Protein AF-A0A7S1PRG1-F1 (afdb_monomer)

Foldseek 3Di:
DKDKAFFDAVLADDQVRLCVQLVLLCLQFVKDWDWDDDPPGIMIIIDTDPQSSVVSRVSVNLCGVVVKAKDKDFAFFCPLVPDDPVLNVVLVVVQVVLCVVLVWHWDDGGGIIMIIHRDNVSRVVSVVVVLVSCCVSCVVFKDKDWQAAPVLLVVCSVDPVLSVLSNDHFKHWDWADDPRIIMIIIGGPCRVVSVVVSVVSVVVVVVVD

Organism: Alexandrium catenella (NCBI:txid2925)

Sequence (209 aa):
AEMTVEAEGDLAPEAADAEVAVAPLVAQHGLLIRVRQHGEGPCVHVLGPPAAARDAAALLWARFAQGRATALVLQAEGRLQAMEEQMAKDLERDLQDLERECGVRVHQAETMLWVDGADADSVVRARGMLREVLQFYLPEEFLCLGGIKASLLERMVQDGPLRAIAASPGCAVALEREGAEGLAWLCGPRREEARRRIDALAAEGRGAN

Structure (mmCIF, N/CA/C/O backbone):
data_AF-A0A7S1PRG1-F1
#
_entry.id   AF-A0A7S1PRG1-F1
#
loop_
_atom_site.group_PDB
_atom_site.id
_atom_site.type_symbol
_atom_site.label_atom_id
_atom_site.label_alt_id
_atom_site.label_comp_id
_atom_site.label_asym_id
_atom_site.label_entity_id
_atom_site.label_seq_id
_atom_site.pdbx_PDB_ins_code
_atom_site.Cartn_x
_atom_site.Cartn_y
_atom_site.Cartn_z
_atom_site.occupancy
_atom_site.B_iso_or_equiv
_atom_site.auth_seq_id
_atom_site.auth_comp_id
_atom_site.auth_asym_id
_atom_site.auth_atom_id
_atom_site.pdbx_PDB_model_num
ATOM 1 N N . ALA A 1 1 ? 10.643 9.896 12.897 1.00 87.69 1 ALA A N 1
ATOM 2 C CA . ALA A 1 1 ? 9.584 10.265 13.853 1.00 87.69 1 ALA A CA 1
ATOM 3 C C . ALA A 1 1 ? 9.158 9.018 14.611 1.00 87.69 1 ALA A C 1
ATOM 5 O O . ALA A 1 1 ? 9.359 7.925 14.089 1.00 87.69 1 ALA A O 1
ATOM 6 N N . GLU A 1 2 ? 8.620 9.185 15.815 1.00 91.00 2 GLU A N 1
ATOM 7 C CA . GLU A 1 2 ? 7.961 8.120 16.574 1.00 91.00 2 GLU A CA 1
ATOM 8 C C . GLU A 1 2 ? 6.489 8.508 16.736 1.00 91.00 2 GLU A C 1
ATOM 10 O O . GLU A 1 2 ? 6.202 9.644 17.113 1.00 91.00 2 GLU A O 1
ATOM 15 N N . MET A 1 3 ? 5.587 7.589 16.398 1.00 92.69 3 MET A N 1
ATOM 16 C CA . MET A 1 3 ? 4.143 7.712 16.601 1.00 92.69 3 MET A CA 1
ATOM 17 C C . MET A 1 3 ? 3.669 6.585 17.513 1.00 92.69 3 MET A C 1
ATOM 19 O O . MET A 1 3 ? 4.239 5.493 17.498 1.00 92.69 3 MET A O 1
ATOM 23 N N . THR A 1 4 ? 2.606 6.845 18.262 1.00 89.00 4 THR A N 1
ATOM 24 C CA . THR A 1 4 ? 2.071 5.951 19.289 1.00 89.00 4 THR A CA 1
ATOM 25 C C . THR A 1 4 ? 0.579 5.775 19.031 1.00 89.00 4 THR A C 1
ATOM 27 O O . THR A 1 4 ? -0.137 6.768 18.914 1.00 89.00 4 THR A O 1
ATOM 30 N N . VAL A 1 5 ? 0.120 4.530 18.902 1.00 87.62 5 VAL A N 1
ATOM 31 C CA . VAL A 1 5 ? -1.287 4.181 18.664 1.00 87.62 5 VAL A CA 1
ATOM 32 C C . VAL A 1 5 ? -1.773 3.295 19.801 1.00 87.62 5 VAL A C 1
ATOM 34 O O . VAL A 1 5 ? -1.290 2.178 19.978 1.00 87.62 5 VAL A O 1
ATOM 37 N N . GLU A 1 6 ? -2.719 3.799 20.581 1.00 85.62 6 GLU A N 1
ATOM 38 C CA . GLU A 1 6 ? -3.396 3.033 21.629 1.00 85.62 6 GLU A CA 1
ATOM 39 C C . GLU A 1 6 ? -4.460 2.129 20.996 1.00 85.62 6 GLU A C 1
ATOM 41 O O . GLU A 1 6 ? -5.216 2.579 20.133 1.00 85.62 6 GLU A O 1
ATOM 46 N N . ALA A 1 7 ? -4.485 0.853 21.384 1.00 82.44 7 ALA A N 1
ATOM 47 C CA . ALA A 1 7 ? -5.485 -0.104 20.922 1.00 82.44 7 ALA A CA 1
ATOM 48 C C . ALA A 1 7 ? -6.640 -0.212 21.924 1.00 82.44 7 ALA A C 1
ATOM 50 O O . ALA A 1 7 ? -6.437 -0.097 23.134 1.00 82.44 7 ALA A O 1
ATOM 51 N N . GLU A 1 8 ? -7.846 -0.468 21.422 1.00 80.31 8 GLU A N 1
ATOM 52 C CA . GLU A 1 8 ? -8.991 -0.789 22.274 1.00 80.31 8 GLU A CA 1
ATOM 53 C C . GLU A 1 8 ? -8.860 -2.233 22.785 1.00 80.31 8 GLU A C 1
ATOM 55 O O . GLU A 1 8 ? -8.373 -3.099 22.061 1.00 80.31 8 GLU A O 1
ATOM 60 N N . GLY A 1 9 ? -9.256 -2.500 24.035 1.00 74.62 9 GLY A N 1
ATOM 61 C CA . GLY A 1 9 ? -8.896 -3.726 24.769 1.00 74.62 9 GLY A CA 1
ATOM 62 C C . GLY A 1 9 ? -9.092 -5.039 23.998 1.00 74.62 9 GLY A C 1
ATOM 63 O O . GLY A 1 9 ? -8.154 -5.829 23.898 1.00 74.62 9 GLY A O 1
ATOM 64 N N . ASP A 1 10 ? -10.265 -5.242 23.393 1.00 74.75 10 ASP A N 1
ATOM 65 C CA . ASP A 1 10 ? -10.590 -6.468 22.640 1.00 74.75 10 ASP A CA 1
ATOM 66 C C . ASP A 1 10 ? -9.918 -6.543 21.254 1.00 74.75 10 ASP A C 1
ATOM 68 O O . ASP A 1 10 ? -9.956 -7.575 20.586 1.00 74.75 10 ASP A O 1
ATOM 72 N N . LEU A 1 11 ? -9.285 -5.454 20.818 1.00 77.31 11 LEU A N 1
ATOM 73 C CA . LEU A 1 11 ? -8.592 -5.298 19.537 1.00 77.31 11 LEU A CA 1
ATOM 74 C C . LEU A 1 11 ? -7.071 -5.210 19.707 1.00 77.31 11 LEU A C 1
ATOM 76 O O . LEU A 1 11 ? -6.370 -4.781 18.789 1.00 77.31 11 LEU A O 1
ATOM 80 N N . ALA A 1 12 ? -6.572 -5.605 20.880 1.00 75.94 12 ALA A N 1
ATOM 81 C CA . ALA A 1 12 ? -5.162 -5.692 21.220 1.00 75.94 12 ALA A CA 1
ATOM 82 C C . ALA A 1 12 ? -4.349 -6.374 20.099 1.00 75.94 12 ALA A C 1
ATOM 84 O O . ALA A 1 12 ? -4.457 -7.589 19.929 1.00 75.94 12 ALA A O 1
ATOM 85 N N . PRO A 1 13 ? -3.521 -5.631 19.338 1.00 79.88 13 PRO A N 1
ATOM 86 C CA . PRO A 1 13 ? -2.770 -6.219 18.243 1.00 79.88 13 PRO A CA 1
ATOM 87 C C . PRO A 1 13 ? -1.645 -7.096 18.774 1.00 79.88 13 PRO A C 1
ATOM 89 O O . PRO A 1 13 ? -0.904 -6.697 19.679 1.00 79.88 13 PRO A O 1
ATOM 92 N N . GLU A 1 14 ? -1.422 -8.240 18.136 1.00 85.38 14 GLU A N 1
ATOM 93 C CA . GLU A 1 14 ? -0.104 -8.857 18.175 1.00 85.38 14 GLU A CA 1
ATOM 94 C C . GLU A 1 14 ? 0.854 -8.098 17.242 1.00 85.38 14 GLU A C 1
ATOM 96 O O . GLU A 1 14 ? 0.445 -7.399 16.309 1.00 85.38 14 GLU A O 1
ATOM 101 N N . ALA A 1 15 ? 2.165 -8.233 17.469 1.00 77.62 15 ALA A N 1
ATOM 102 C CA . ALA A 1 15 ? 3.164 -7.583 16.616 1.00 77.62 15 ALA A CA 1
ATOM 103 C C . ALA A 1 15 ? 3.017 -7.989 15.139 1.00 77.62 15 ALA A C 1
ATOM 105 O O . ALA A 1 15 ? 3.129 -7.138 14.258 1.00 77.62 15 ALA A O 1
ATOM 106 N N . ALA A 1 16 ? 2.694 -9.261 14.884 1.00 80.56 16 ALA A N 1
ATOM 107 C CA . ALA A 1 16 ? 2.477 -9.779 13.539 1.00 80.56 16 ALA A CA 1
ATOM 108 C C . ALA A 1 16 ? 1.275 -9.117 12.844 1.00 80.56 16 ALA A C 1
ATOM 110 O O . ALA A 1 16 ? 1.382 -8.740 11.680 1.00 80.56 16 ALA A O 1
ATOM 111 N N . ASP A 1 17 ? 0.160 -8.909 13.551 1.00 83.75 17 ASP A N 1
ATOM 112 C CA . ASP A 1 17 ? -1.040 -8.288 12.974 1.00 83.75 17 ASP A CA 1
ATOM 113 C C . ASP A 1 17 ? -0.782 -6.842 12.556 1.00 83.75 17 ASP A C 1
ATOM 115 O O . ASP A 1 17 ? -1.200 -6.403 11.479 1.00 83.75 17 ASP A O 1
ATOM 119 N N . ALA A 1 18 ? -0.068 -6.099 13.407 1.00 84.88 18 ALA A N 1
ATOM 120 C CA . ALA A 1 18 ? 0.303 -4.723 13.124 1.00 84.88 18 ALA A CA 1
ATOM 121 C C . ALA A 1 18 ? 1.262 -4.642 11.933 1.00 84.88 18 ALA A C 1
ATOM 123 O O . ALA A 1 18 ? 1.032 -3.846 11.024 1.00 84.88 18 ALA A O 1
ATOM 124 N N . GLU A 1 19 ? 2.294 -5.487 11.896 1.00 87.31 19 GLU A N 1
ATOM 125 C CA . GLU A 1 19 ? 3.239 -5.535 10.779 1.00 87.31 19 GLU A CA 1
ATOM 126 C C . GLU A 1 19 ? 2.560 -5.900 9.459 1.00 87.31 19 GLU A C 1
ATOM 128 O O . GLU A 1 19 ? 2.843 -5.261 8.449 1.00 87.31 19 GLU A O 1
ATOM 133 N N . VAL A 1 20 ? 1.631 -6.861 9.452 1.00 91.25 20 VAL A N 1
ATOM 134 C CA . VAL A 1 20 ? 0.891 -7.256 8.243 1.00 91.25 20 VAL A CA 1
ATOM 135 C C . VAL A 1 20 ? 0.049 -6.098 7.704 1.00 91.25 20 VAL A C 1
ATOM 137 O O . VAL A 1 20 ? 0.064 -5.846 6.498 1.00 91.25 20 VAL A O 1
ATOM 140 N N . ALA A 1 21 ? -0.646 -5.358 8.574 1.00 92.44 21 ALA A N 1
ATOM 141 C CA . ALA A 1 21 ? -1.520 -4.257 8.164 1.00 92.44 21 ALA A CA 1
ATOM 142 C C . ALA A 1 21 ? -0.769 -3.112 7.457 1.00 92.44 21 ALA A C 1
ATOM 144 O O . ALA A 1 21 ? -1.324 -2.467 6.568 1.00 92.44 21 ALA A O 1
ATOM 145 N N . VAL A 1 22 ? 0.494 -2.875 7.826 1.00 95.88 22 VAL A N 1
ATOM 146 C CA . VAL A 1 22 ? 1.350 -1.839 7.222 1.00 95.88 22 VAL A CA 1
ATOM 147 C C . VAL A 1 22 ? 2.538 -2.418 6.452 1.00 95.88 22 VAL A C 1
ATOM 149 O O . VAL A 1 22 ? 3.485 -1.691 6.147 1.00 95.88 22 VAL A O 1
ATOM 152 N N . ALA A 1 23 ? 2.499 -3.706 6.095 1.00 94.56 23 ALA A N 1
ATOM 153 C CA . ALA A 1 23 ? 3.616 -4.401 5.456 1.00 94.56 23 ALA A CA 1
ATOM 154 C C . ALA A 1 23 ? 4.148 -3.683 4.201 1.00 94.56 23 ALA A C 1
ATOM 156 O O . ALA A 1 23 ? 5.371 -3.576 4.068 1.00 94.56 23 ALA A O 1
ATOM 157 N N . PRO A 1 24 ? 3.303 -3.109 3.317 1.00 94.94 24 PRO A N 1
ATOM 158 C CA . PRO A 1 24 ? 3.810 -2.343 2.183 1.00 94.94 24 PRO A CA 1
ATOM 159 C C . PRO A 1 24 ? 4.607 -1.102 2.609 1.00 94.94 24 PRO A C 1
ATOM 161 O O . PRO A 1 24 ? 5.657 -0.835 2.034 1.00 94.94 24 PRO A O 1
ATOM 164 N N . LEU A 1 25 ? 4.175 -0.373 3.646 1.00 96.12 25 LEU A N 1
ATOM 165 C CA . LEU A 1 25 ? 4.904 0.792 4.163 1.00 96.12 25 LEU A CA 1
ATOM 166 C C . LEU A 1 25 ? 6.217 0.384 4.845 1.00 96.12 25 LEU A C 1
ATOM 168 O O . LEU A 1 25 ? 7.224 1.075 4.698 1.00 96.12 25 LEU A O 1
ATOM 172 N N . VAL A 1 26 ? 6.232 -0.747 5.558 1.00 95.25 26 VAL A N 1
ATOM 173 C CA . VAL A 1 26 ? 7.454 -1.326 6.143 1.00 95.25 26 VAL A CA 1
ATOM 174 C C . VAL A 1 26 ? 8.456 -1.668 5.043 1.00 95.25 26 VAL A C 1
ATOM 176 O O . VAL A 1 26 ? 9.606 -1.239 5.111 1.00 95.25 26 VAL A O 1
ATOM 179 N N . ALA A 1 27 ? 8.018 -2.384 4.005 1.00 92.56 27 ALA A N 1
ATOM 180 C CA . ALA A 1 27 ? 8.868 -2.776 2.886 1.00 92.56 27 ALA A CA 1
ATOM 181 C C . ALA A 1 27 ? 9.399 -1.567 2.099 1.00 92.56 27 ALA A C 1
ATOM 183 O O . ALA A 1 27 ? 10.565 -1.550 1.708 1.00 92.56 27 ALA A O 1
ATOM 184 N N . GLN A 1 28 ? 8.553 -0.556 1.896 1.00 94.06 28 GLN A N 1
ATOM 185 C CA . GLN A 1 28 ? 8.850 0.629 1.098 1.00 94.06 28 GLN A CA 1
ATOM 186 C C . GLN A 1 28 ? 9.734 1.648 1.835 1.00 94.06 28 GLN A C 1
ATOM 188 O O . GLN A 1 28 ? 10.669 2.197 1.255 1.00 94.06 28 GLN A O 1
ATOM 193 N N . HIS A 1 29 ? 9.442 1.919 3.109 1.00 94.56 29 HIS A N 1
ATOM 194 C CA . HIS A 1 29 ? 10.046 3.023 3.866 1.00 94.56 29 HIS A CA 1
ATOM 195 C C . HIS A 1 29 ? 10.917 2.570 5.043 1.00 94.56 29 HIS A C 1
ATOM 197 O O . HIS A 1 29 ? 11.456 3.414 5.761 1.00 94.56 29 HIS A O 1
ATOM 203 N N . GLY A 1 30 ? 11.053 1.260 5.268 1.00 94.50 30 GLY A N 1
ATOM 204 C CA . GLY A 1 30 ? 11.832 0.718 6.380 1.00 94.50 30 GLY A CA 1
ATOM 205 C C . GLY A 1 30 ? 11.243 1.064 7.748 1.00 94.50 30 GLY A C 1
ATOM 206 O O . GLY A 1 30 ? 11.997 1.334 8.684 1.00 94.50 30 GLY A O 1
ATOM 207 N N . LEU A 1 31 ? 9.911 1.116 7.862 1.00 95.81 31 LEU A N 1
ATOM 208 C CA . LEU A 1 31 ? 9.251 1.369 9.144 1.00 95.81 31 LEU A CA 1
ATOM 209 C C . LEU A 1 31 ? 9.558 0.255 10.152 1.00 95.81 31 LEU A C 1
ATOM 211 O O . LEU A 1 31 ? 9.603 -0.922 9.806 1.00 95.81 31 LEU A O 1
ATOM 215 N N . LEU A 1 32 ? 9.717 0.636 11.416 1.00 96.31 32 LEU A N 1
ATOM 216 C CA . LEU A 1 32 ? 9.830 -0.278 12.546 1.00 96.31 32 LEU A CA 1
ATOM 217 C C . LEU A 1 32 ? 8.541 -0.213 13.360 1.00 96.31 32 LEU A C 1
ATOM 219 O O . LEU A 1 32 ? 8.197 0.845 13.891 1.00 96.31 32 LEU A O 1
ATOM 223 N N . ILE A 1 33 ? 7.859 -1.349 13.480 1.00 96.00 33 ILE A N 1
ATOM 224 C CA . ILE A 1 33 ? 6.627 -1.495 14.257 1.00 96.00 33 ILE A CA 1
ATOM 225 C C . ILE A 1 33 ? 6.956 -2.239 15.548 1.00 96.00 33 ILE A C 1
ATOM 227 O O . ILE A 1 33 ? 7.666 -3.243 15.538 1.00 96.00 33 ILE A O 1
ATOM 231 N N . ARG A 1 34 ? 6.503 -1.723 16.690 1.00 94.50 34 ARG A N 1
ATOM 232 C CA . ARG A 1 34 ? 6.712 -2.364 17.994 1.00 94.50 34 ARG A CA 1
ATOM 233 C C . ARG A 1 34 ? 5.451 -2.287 18.825 1.00 94.50 34 ARG A C 1
ATOM 235 O O . ARG A 1 34 ? 5.004 -1.194 19.140 1.00 94.50 34 ARG A O 1
ATOM 242 N N . VAL A 1 35 ? 4.944 -3.431 19.263 1.00 93.06 35 VAL A N 1
ATOM 243 C CA . VAL A 1 35 ? 3.844 -3.478 20.230 1.00 93.06 35 VAL A CA 1
ATOM 244 C C . VAL A 1 35 ? 4.422 -3.577 21.640 1.00 93.06 35 VAL A C 1
ATOM 246 O O . VAL A 1 35 ? 5.302 -4.400 21.903 1.00 93.06 35 VAL A O 1
ATOM 249 N N . ARG A 1 36 ? 3.979 -2.706 22.547 1.00 92.31 36 ARG A N 1
ATOM 250 C CA . ARG A 1 36 ? 4.409 -2.664 23.953 1.00 92.31 36 ARG A CA 1
ATOM 251 C C . ARG A 1 36 ? 3.207 -2.505 24.869 1.00 92.31 36 ARG A C 1
ATOM 253 O O . ARG A 1 36 ? 2.223 -1.895 24.487 1.00 92.31 36 ARG A O 1
ATOM 260 N N . GLN A 1 37 ? 3.309 -3.010 26.092 1.00 88.06 37 GLN A N 1
ATOM 261 C CA . GLN A 1 37 ? 2.321 -2.730 27.134 1.00 88.06 37 GLN A CA 1
ATOM 262 C C . GLN A 1 37 ? 2.512 -1.298 27.651 1.00 88.06 37 GLN A C 1
ATOM 264 O O . GLN A 1 37 ? 3.631 -0.929 28.022 1.00 88.06 37 GLN A O 1
ATOM 269 N N . HIS A 1 38 ? 1.445 -0.497 27.672 1.00 81.44 38 HIS A N 1
ATOM 270 C CA . HIS A 1 38 ? 1.450 0.859 28.217 1.00 81.44 38 HIS A CA 1
ATOM 271 C C . HIS A 1 38 ? 0.182 1.100 29.046 1.00 81.44 38 HIS A C 1
ATOM 273 O O . HIS A 1 38 ? -0.907 1.269 28.509 1.00 81.44 38 HIS A O 1
ATOM 279 N N . GLY A 1 39 ? 0.319 1.110 30.375 1.00 83.81 39 GLY A N 1
ATOM 280 C CA . GLY A 1 39 ? -0.830 1.243 31.272 1.00 83.81 39 GLY A CA 1
ATOM 281 C C . GLY A 1 39 ? -1.732 0.008 31.233 1.00 83.81 39 GLY A C 1
ATOM 282 O O . GLY A 1 39 ? -1.269 -1.094 31.520 1.00 83.81 39 GLY A O 1
ATOM 283 N N . GLU A 1 40 ? -3.010 0.210 30.910 1.00 80.88 40 GLU A N 1
ATOM 284 C CA . GLU A 1 40 ? -4.049 -0.833 30.917 1.00 80.88 40 GLU A CA 1
ATOM 285 C C . GLU A 1 40 ? -4.154 -1.620 29.597 1.00 80.88 40 GLU A C 1
ATOM 287 O O . GLU A 1 40 ? -4.913 -2.585 29.535 1.00 80.88 40 GLU A O 1
ATOM 292 N N . GLY A 1 41 ? -3.390 -1.261 28.555 1.00 84.12 41 GLY A N 1
ATOM 293 C CA . GLY A 1 41 ? -3.488 -1.918 27.250 1.00 84.12 41 GLY A CA 1
ATOM 294 C C . GLY A 1 41 ? -2.209 -1.897 26.405 1.00 84.12 41 GLY A C 1
ATOM 295 O O . GLY A 1 41 ? -1.225 -1.222 26.734 1.00 84.12 41 GLY A O 1
ATOM 296 N N . PRO A 1 42 ? -2.189 -2.663 25.300 1.00 89.25 42 PRO A N 1
ATOM 297 C CA . PRO A 1 42 ? -1.098 -2.634 24.344 1.00 89.25 42 PRO A CA 1
ATOM 298 C C . PRO A 1 42 ? -1.144 -1.369 23.486 1.00 89.25 42 PRO A C 1
ATOM 300 O O . PRO A 1 42 ? -2.196 -0.845 23.123 1.00 89.25 42 PRO A O 1
ATOM 303 N N . CYS A 1 43 ? 0.041 -0.915 23.112 1.00 91.31 43 CYS A N 1
ATOM 304 C CA . CYS A 1 43 ? 0.256 0.250 22.288 1.00 91.31 43 CYS A CA 1
ATOM 305 C C . CYS A 1 43 ? 1.230 -0.076 21.155 1.00 91.31 43 CYS A C 1
ATOM 307 O O . CYS A 1 43 ? 2.257 -0.733 21.366 1.00 91.31 43 CYS A O 1
ATOM 309 N N . VAL A 1 44 ? 0.910 0.383 19.946 1.00 94.00 44 VAL A N 1
ATOM 310 C CA . VAL A 1 44 ? 1.748 0.223 18.759 1.00 94.00 44 VAL A CA 1
ATOM 311 C C . VAL A 1 44 ? 2.605 1.469 18.570 1.00 94.00 44 VAL A C 1
ATOM 313 O O . VAL A 1 44 ? 2.101 2.562 18.327 1.00 94.00 44 VAL A O 1
ATOM 316 N N . HIS A 1 45 ? 3.918 1.292 18.644 1.00 95.38 45 HIS A N 1
ATOM 317 C CA . HIS A 1 45 ? 4.911 2.304 18.318 1.00 95.38 45 HIS A CA 1
ATOM 318 C C . HIS A 1 45 ? 5.348 2.147 16.863 1.00 95.38 45 HIS A C 1
ATOM 320 O O . HIS A 1 45 ? 5.781 1.067 16.450 1.00 95.38 45 HIS A O 1
ATOM 326 N N . VAL A 1 46 ? 5.287 3.239 16.108 1.00 97.31 46 VAL A N 1
ATOM 327 C CA . VAL A 1 46 ? 5.709 3.311 14.707 1.00 97.31 46 VAL A CA 1
ATOM 328 C C . VAL A 1 46 ? 6.911 4.238 14.611 1.00 97.31 46 VAL A C 1
ATOM 330 O O . VAL A 1 46 ? 6.801 5.431 14.897 1.00 97.31 46 VAL A O 1
ATOM 333 N N . LEU A 1 47 ? 8.062 3.711 14.191 1.00 97.19 47 LEU A N 1
ATOM 334 C CA . LEU A 1 47 ? 9.273 4.500 13.977 1.00 97.19 47 LEU A CA 1
ATOM 335 C C . LEU A 1 47 ? 9.684 4.482 12.505 1.00 97.19 47 LEU A C 1
ATOM 337 O O . LEU A 1 47 ? 9.770 3.423 11.890 1.00 97.19 47 LEU A O 1
ATOM 341 N N . GLY A 1 48 ? 9.993 5.651 11.947 1.00 96.88 48 GLY A N 1
ATOM 342 C CA . GLY A 1 48 ? 10.466 5.762 10.565 1.00 96.88 48 GLY A CA 1
ATOM 343 C C . GLY A 1 48 ? 10.423 7.187 10.010 1.00 96.88 48 GLY A C 1
ATOM 344 O O . GLY A 1 48 ? 10.356 8.147 10.794 1.00 96.88 48 GLY A O 1
ATOM 345 N N . PRO A 1 49 ? 10.483 7.358 8.675 1.00 95.31 49 PRO A N 1
ATOM 346 C CA . PRO A 1 49 ? 10.307 8.656 8.028 1.00 95.31 49 PRO A CA 1
ATOM 347 C C . PRO A 1 49 ? 8.982 9.320 8.449 1.00 95.31 49 PRO A C 1
ATOM 349 O O . PRO A 1 49 ? 7.979 8.616 8.560 1.00 95.31 49 PRO A O 1
ATOM 352 N N . PRO A 1 50 ? 8.942 10.644 8.709 1.00 95.25 50 PRO A N 1
ATOM 353 C CA . PRO A 1 50 ? 7.773 11.296 9.307 1.00 95.25 50 PRO A CA 1
ATOM 354 C C . PRO A 1 50 ? 6.445 11.066 8.575 1.00 95.25 50 PRO A C 1
ATOM 356 O O . PRO A 1 50 ? 5.470 10.704 9.229 1.00 95.25 50 PRO A O 1
ATOM 359 N N . ALA A 1 51 ? 6.418 11.229 7.247 1.00 93.75 51 ALA A N 1
ATOM 360 C CA . ALA A 1 51 ? 5.212 11.035 6.442 1.00 93.75 51 ALA A CA 1
ATOM 361 C C . ALA A 1 51 ? 4.713 9.584 6.522 1.00 93.75 51 ALA A C 1
ATOM 363 O O . ALA A 1 51 ? 3.601 9.339 6.978 1.00 93.75 51 ALA A O 1
ATOM 364 N N . ALA A 1 52 ? 5.578 8.614 6.214 1.00 95.44 52 ALA A N 1
ATOM 365 C CA . ALA A 1 52 ? 5.236 7.192 6.264 1.00 95.44 52 ALA A CA 1
ATOM 366 C C . ALA A 1 52 ? 4.833 6.714 7.674 1.00 95.44 52 ALA A C 1
ATOM 368 O O . ALA A 1 52 ? 3.924 5.900 7.812 1.00 95.44 52 ALA A O 1
ATOM 369 N N . ALA A 1 53 ? 5.472 7.225 8.733 1.00 97.12 53 ALA A N 1
ATOM 370 C CA . ALA A 1 53 ? 5.124 6.883 10.112 1.00 97.12 53 ALA A CA 1
ATOM 371 C C . ALA A 1 53 ? 3.744 7.430 10.517 1.00 97.12 53 ALA A C 1
ATOM 373 O O . ALA A 1 53 ? 2.986 6.730 11.185 1.00 97.12 53 ALA A O 1
ATOM 374 N N . ARG A 1 54 ? 3.406 8.660 10.102 1.00 96.81 54 ARG A N 1
ATOM 375 C CA . ARG A 1 54 ? 2.073 9.252 10.303 1.00 96.81 54 ARG A CA 1
ATOM 376 C C . ARG A 1 54 ? 1.004 8.458 9.552 1.00 96.81 54 ARG A C 1
ATOM 378 O O . ARG A 1 54 ? -0.027 8.132 10.131 1.00 96.81 54 ARG A O 1
ATOM 385 N N . ASP A 1 55 ? 1.277 8.129 8.295 1.00 96.12 55 ASP A N 1
ATOM 386 C CA . ASP A 1 55 ? 0.365 7.394 7.421 1.00 96.12 55 ASP A CA 1
ATOM 387 C C . ASP A 1 55 ? 0.100 5.982 7.987 1.00 96.12 55 ASP A C 1
ATOM 389 O O . ASP A 1 55 ? -1.053 5.583 8.157 1.00 96.12 55 ASP A O 1
ATOM 393 N N . ALA A 1 56 ? 1.152 5.265 8.403 1.00 97.31 56 ALA A N 1
ATOM 394 C CA . ALA A 1 56 ? 1.031 3.979 9.091 1.00 97.31 56 ALA A CA 1
ATOM 395 C C . ALA A 1 56 ? 0.246 4.086 10.408 1.00 97.31 56 ALA A C 1
ATOM 397 O O . ALA A 1 56 ? -0.623 3.256 10.667 1.00 97.31 56 ALA A O 1
ATOM 398 N N . ALA A 1 57 ? 0.515 5.104 11.232 1.00 97.06 57 ALA A N 1
ATOM 399 C CA . ALA A 1 57 ? -0.192 5.300 12.495 1.00 97.06 57 ALA A CA 1
ATOM 400 C C . ALA A 1 57 ? -1.696 5.541 12.288 1.00 97.06 57 ALA A C 1
ATOM 402 O O . ALA A 1 57 ? -2.500 4.978 13.025 1.00 97.06 57 ALA A O 1
ATOM 403 N N . ALA A 1 58 ? -2.089 6.310 11.266 1.00 96.88 58 ALA A N 1
ATOM 404 C CA . ALA A 1 58 ? -3.497 6.534 10.934 1.00 96.88 58 ALA A CA 1
ATOM 405 C C . ALA A 1 58 ? -4.216 5.227 10.554 1.00 96.88 58 ALA A C 1
ATOM 407 O O . ALA A 1 58 ? -5.312 4.955 11.049 1.00 96.88 58 ALA A O 1
ATOM 408 N N . LEU A 1 59 ? -3.573 4.387 9.736 1.00 97.06 59 LEU A N 1
ATOM 409 C CA . LEU A 1 59 ? -4.117 3.090 9.329 1.00 97.06 59 LEU A CA 1
ATOM 410 C C . LEU A 1 59 ? -4.230 2.116 10.511 1.00 97.06 59 LEU A C 1
ATOM 412 O O . LEU A 1 59 ? -5.252 1.447 10.672 1.00 97.06 59 LEU A O 1
ATOM 416 N N . LEU A 1 60 ? -3.198 2.054 11.357 1.00 96.44 60 LEU A N 1
ATOM 417 C CA . LEU A 1 60 ? -3.188 1.221 12.563 1.00 96.44 60 LEU A CA 1
ATOM 418 C C . LEU A 1 60 ? -4.235 1.690 13.578 1.00 96.44 60 LEU A C 1
ATOM 420 O O . LEU A 1 60 ? -4.886 0.857 14.202 1.00 96.44 60 LEU A O 1
ATOM 424 N N . TRP A 1 61 ? -4.443 3.001 13.708 1.00 96.00 61 TRP A N 1
ATOM 425 C CA . TRP A 1 61 ? -5.479 3.566 14.568 1.00 96.00 61 TRP A CA 1
ATOM 426 C C . TRP A 1 61 ? -6.882 3.185 14.086 1.00 96.00 61 TRP A C 1
ATOM 428 O O . TRP A 1 61 ? -7.685 2.691 14.874 1.00 96.00 61 TRP A O 1
ATOM 438 N N . ALA A 1 62 ? -7.175 3.320 12.789 1.00 96.50 62 ALA A N 1
ATOM 439 C CA . ALA A 1 62 ? -8.457 2.874 12.238 1.00 96.50 62 ALA A CA 1
ATOM 440 C C . ALA A 1 62 ? -8.706 1.376 12.477 1.00 96.50 62 ALA A C 1
ATOM 442 O O . ALA A 1 62 ? -9.818 0.970 12.815 1.00 96.50 62 ALA A O 1
ATOM 443 N N . ARG A 1 63 ? -7.659 0.554 12.367 1.00 95.44 63 ARG A N 1
ATOM 444 C CA . ARG A 1 63 ? -7.772 -0.890 12.566 1.00 95.44 63 ARG A CA 1
ATOM 445 C C . ARG A 1 63 ? -7.961 -1.285 14.030 1.00 95.44 63 ARG A C 1
ATOM 447 O O . ARG A 1 63 ? -8.898 -2.009 14.345 1.00 95.44 63 ARG A O 1
ATOM 454 N N . PHE A 1 64 ? -7.081 -0.824 14.915 1.00 94.19 64 PHE A N 1
ATOM 455 C CA . PHE A 1 64 ? -6.972 -1.348 16.282 1.00 94.19 64 PHE A CA 1
ATOM 456 C C . PHE A 1 64 ? -7.644 -0.481 17.348 1.00 94.19 64 PHE A C 1
ATOM 458 O O . PHE A 1 64 ? -7.941 -0.981 18.427 1.00 94.19 64 PHE A O 1
ATOM 465 N N . ALA A 1 65 ? -7.905 0.797 17.068 1.00 92.69 65 ALA A N 1
ATOM 466 C CA . ALA A 1 65 ? -8.626 1.675 17.991 1.00 92.69 65 ALA A CA 1
ATOM 467 C C . ALA A 1 65 ? -10.103 1.858 17.617 1.00 92.69 65 ALA A C 1
ATOM 469 O O . ALA A 1 65 ? -10.884 2.306 18.444 1.00 92.69 65 ALA A O 1
ATOM 470 N N . GLN A 1 66 ? -10.488 1.566 16.369 1.00 94.19 66 GLN A N 1
ATOM 471 C CA . GLN A 1 66 ? -11.882 1.674 15.915 1.00 94.19 66 GLN A CA 1
ATOM 472 C C . GLN A 1 66 ? -12.469 0.350 15.415 1.00 94.19 66 GLN A C 1
ATOM 474 O O . GLN A 1 66 ? -13.627 0.322 14.998 1.00 94.19 66 GLN A O 1
ATOM 479 N N . GLY A 1 67 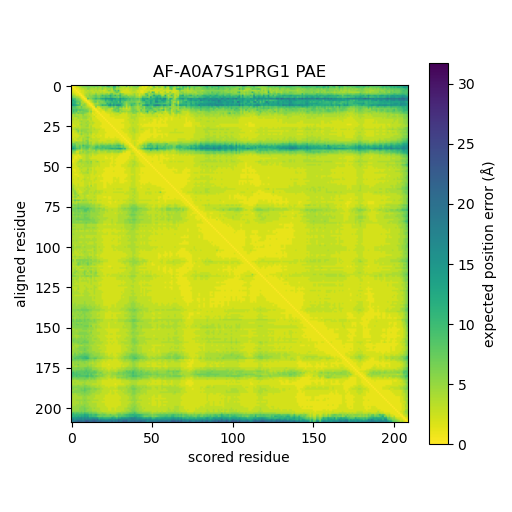? -11.680 -0.728 15.374 1.00 95.00 67 GLY A N 1
ATOM 480 C CA . GLY A 1 67 ? -12.144 -2.036 14.905 1.00 95.00 67 GLY A CA 1
ATOM 481 C C . GLY A 1 67 ? -12.564 -2.064 13.439 1.00 95.00 67 GLY A C 1
ATOM 482 O O . GLY A 1 67 ? -13.429 -2.856 13.068 1.00 95.00 67 GLY A O 1
ATOM 483 N N . ARG A 1 68 ? -12.004 -1.187 12.597 1.00 97.25 68 ARG A N 1
ATOM 484 C CA . ARG A 1 68 ? -12.379 -1.102 11.180 1.00 97.25 68 ARG A CA 1
ATOM 485 C C . ARG A 1 68 ? -11.490 -1.995 10.326 1.00 97.25 68 ARG A C 1
ATOM 487 O O . ARG A 1 68 ? -10.290 -2.131 10.565 1.00 97.25 68 ARG A O 1
ATOM 494 N N . ALA A 1 69 ? -12.068 -2.572 9.278 1.00 96.94 69 ALA A N 1
ATOM 495 C CA . ALA A 1 69 ? -11.281 -3.185 8.221 1.00 96.94 69 ALA A CA 1
ATOM 496 C C . ALA A 1 69 ? -10.518 -2.087 7.473 1.00 96.94 69 ALA A C 1
ATOM 498 O O . ALA A 1 69 ? -11.070 -1.018 7.211 1.00 96.94 69 ALA A O 1
ATOM 499 N N . THR A 1 70 ? -9.256 -2.351 7.135 1.00 97.81 70 THR A N 1
ATOM 500 C CA . THR A 1 70 ? -8.377 -1.388 6.466 1.00 97.81 70 THR A CA 1
ATOM 501 C C . THR A 1 70 ? -7.630 -2.020 5.301 1.00 97.81 70 THR A C 1
ATOM 503 O O . THR A 1 70 ? -7.298 -3.207 5.324 1.00 97.81 70 THR A O 1
ATOM 506 N N . ALA A 1 71 ? -7.354 -1.211 4.284 1.00 97.44 71 ALA A N 1
ATOM 507 C CA . ALA A 1 71 ? -6.519 -1.561 3.144 1.00 97.44 71 ALA A CA 1
ATOM 508 C C . ALA A 1 71 ? -5.801 -0.312 2.621 1.00 97.44 71 ALA A C 1
ATOM 510 O O . ALA A 1 71 ? -6.271 0.801 2.831 1.00 97.44 71 ALA A O 1
ATOM 511 N N . LEU A 1 72 ? -4.671 -0.477 1.934 1.00 97.56 72 LEU A N 1
ATOM 512 C CA . LEU A 1 72 ? -3.912 0.647 1.383 1.00 97.56 72 LEU A CA 1
ATOM 513 C C . LEU A 1 72 ? -3.505 0.410 -0.070 1.00 97.56 72 LEU A C 1
ATOM 515 O O . LEU A 1 72 ? -3.398 -0.731 -0.521 1.00 97.56 72 LEU A O 1
ATOM 519 N N . VAL A 1 73 ? -3.249 1.507 -0.777 1.00 97.75 73 VAL A N 1
ATOM 520 C CA . VAL A 1 73 ? -2.635 1.562 -2.103 1.00 97.75 73 VAL A CA 1
ATOM 521 C C . VAL A 1 73 ? -1.472 2.548 -2.025 1.00 97.75 73 VAL A C 1
ATOM 523 O O . VAL A 1 73 ? -1.680 3.745 -1.830 1.00 97.75 73 VAL A O 1
ATOM 526 N N . LEU A 1 74 ? -0.239 2.048 -2.146 1.00 97.00 74 LEU A N 1
ATOM 527 C CA . LEU A 1 74 ? 0.946 2.907 -2.116 1.00 97.00 74 LEU A CA 1
ATOM 528 C C . LEU A 1 74 ? 0.986 3.836 -3.333 1.00 97.00 74 LEU A C 1
ATOM 530 O O . LEU A 1 74 ? 0.624 3.442 -4.444 1.00 97.00 74 LEU A O 1
ATOM 534 N N . GLN A 1 75 ? 1.517 5.036 -3.136 1.00 96.06 75 GLN A N 1
ATOM 535 C CA . GLN A 1 75 ? 1.911 5.929 -4.217 1.00 96.06 75 GLN A CA 1
ATOM 536 C C . GLN A 1 75 ? 3.344 6.409 -3.999 1.00 96.06 75 GLN A C 1
ATOM 538 O O . GLN A 1 75 ? 3.842 6.450 -2.875 1.00 96.06 75 GLN A O 1
ATOM 543 N N . ALA A 1 76 ? 4.016 6.801 -5.078 1.00 94.38 76 ALA A N 1
ATOM 544 C CA . ALA A 1 76 ? 5.177 7.659 -4.929 1.00 94.38 76 ALA A CA 1
ATOM 545 C C . ALA A 1 76 ? 4.723 8.999 -4.320 1.00 94.38 76 ALA A C 1
ATOM 547 O O . ALA A 1 76 ? 3.635 9.492 -4.619 1.00 94.38 76 ALA A O 1
ATOM 548 N N . G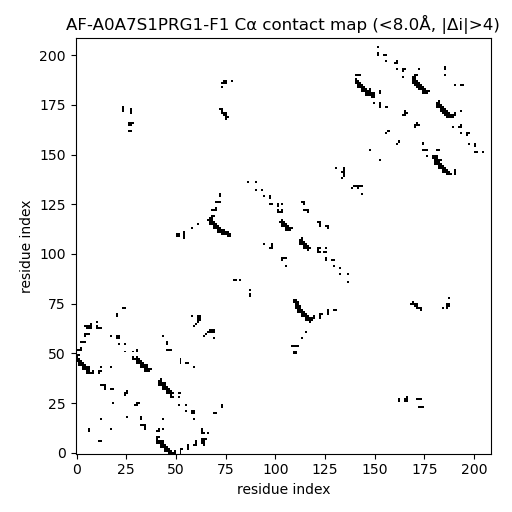LU A 1 77 ? 5.559 9.565 -3.456 1.00 91.19 77 GLU A N 1
ATOM 549 C CA . GLU A 1 77 ? 5.241 10.765 -2.678 1.00 91.19 77 GLU A CA 1
ATOM 550 C C . GLU A 1 77 ? 4.752 11.919 -3.566 1.00 91.19 77 GLU A C 1
ATOM 552 O O . GLU A 1 77 ? 5.383 12.247 -4.578 1.00 91.19 77 GLU A O 1
ATOM 557 N N . GLY A 1 78 ? 3.617 12.518 -3.195 1.00 88.62 78 GLY A N 1
ATOM 558 C CA . GLY A 1 78 ? 3.098 13.729 -3.833 1.00 88.62 78 GLY A CA 1
ATOM 559 C C . GLY A 1 78 ? 2.455 13.545 -5.214 1.00 88.62 78 GLY A C 1
ATOM 560 O O . GLY A 1 78 ? 2.115 14.545 -5.845 1.00 88.62 78 GLY A O 1
ATOM 561 N N . ARG A 1 79 ? 2.301 12.313 -5.728 1.00 92.19 79 ARG A N 1
ATOM 562 C CA . ARG A 1 79 ? 1.826 12.092 -7.111 1.00 92.19 79 ARG A CA 1
ATOM 563 C C . ARG A 1 79 ? 0.405 12.578 -7.331 1.00 92.19 79 ARG A C 1
ATOM 565 O O . ARG A 1 79 ? 0.145 13.245 -8.328 1.00 92.19 79 ARG A O 1
ATOM 572 N N . LEU A 1 80 ? -0.494 12.289 -6.398 1.00 94.25 80 LEU A N 1
ATOM 573 C CA . LEU A 1 80 ? -1.864 12.790 -6.478 1.00 94.25 80 LEU A CA 1
ATOM 574 C C . LEU A 1 80 ? -1.959 14.296 -6.244 1.00 94.25 80 LEU A C 1
ATOM 576 O O . LEU A 1 80 ? -2.753 14.980 -6.877 1.00 94.25 80 LEU A O 1
ATOM 580 N N . GLN A 1 81 ? -1.113 14.837 -5.374 1.00 94.00 81 GLN A N 1
ATOM 581 C CA . GLN A 1 81 ? -1.081 16.266 -5.074 1.00 94.00 81 GLN A CA 1
ATOM 582 C C . GLN A 1 81 ? -0.529 17.094 -6.245 1.00 94.00 81 GLN A C 1
ATOM 584 O O . GLN A 1 81 ? -0.792 18.290 -6.326 1.00 94.00 81 GLN A O 1
ATOM 589 N N . ALA A 1 82 ? 0.218 16.461 -7.151 1.00 94.31 82 ALA A N 1
ATOM 590 C CA . ALA A 1 82 ? 0.732 17.070 -8.373 1.00 94.31 82 ALA A CA 1
ATOM 591 C C . ALA A 1 82 ? -0.263 17.034 -9.550 1.00 94.31 82 ALA A C 1
ATOM 593 O O . ALA A 1 82 ? 0.079 17.495 -10.639 1.00 94.31 82 ALA A O 1
ATOM 594 N N . MET A 1 83 ? -1.469 16.486 -9.361 1.00 96.38 83 MET A N 1
ATOM 595 C CA . MET A 1 83 ? -2.508 16.481 -10.388 1.00 96.38 83 MET A CA 1
ATOM 596 C C . MET A 1 83 ? -2.950 17.901 -10.756 1.00 96.38 83 MET A C 1
ATOM 598 O O . MET A 1 83 ? -3.045 18.789 -9.908 1.00 96.38 83 MET A O 1
ATOM 602 N N . GLU A 1 84 ? -3.285 18.105 -12.030 1.00 97.75 84 GLU A N 1
ATOM 603 C CA . GLU A 1 84 ? -3.931 19.340 -12.470 1.00 97.75 84 GLU A CA 1
ATOM 604 C C . GLU A 1 84 ? -5.279 19.530 -11.760 1.00 97.75 84 GLU A C 1
ATOM 606 O O . GLU A 1 84 ? -6.003 18.565 -11.524 1.00 97.75 84 GLU A O 1
ATOM 611 N N . GLU A 1 85 ? -5.648 20.777 -11.454 1.00 97.69 85 GLU A N 1
ATOM 612 C CA . GLU A 1 85 ? -6.826 21.092 -10.629 1.00 97.69 85 GLU A CA 1
ATOM 613 C C . GLU A 1 85 ? -8.116 20.437 -11.145 1.00 97.69 85 GLU A C 1
ATOM 615 O O . GLU A 1 85 ? -8.913 19.923 -10.360 1.00 97.69 85 GLU A O 1
ATOM 620 N N . GLN A 1 86 ? -8.325 20.436 -12.465 1.00 97.94 86 GLN A N 1
ATOM 621 C CA . GLN A 1 86 ? -9.507 19.816 -13.058 1.00 97.94 86 GLN A CA 1
ATOM 622 C C . GLN A 1 86 ? -9.503 18.299 -12.851 1.00 97.94 86 GLN A C 1
ATOM 624 O O . GLN A 1 86 ? -10.501 17.738 -12.411 1.00 97.94 86 GLN A O 1
ATOM 629 N N . MET A 1 87 ? -8.362 17.657 -13.099 1.00 97.69 87 MET A N 1
ATOM 630 C CA . MET A 1 87 ? -8.188 16.223 -12.901 1.00 97.69 87 MET A CA 1
ATOM 631 C C . MET A 1 87 ? -8.354 15.829 -11.427 1.00 97.69 87 MET A C 1
ATOM 633 O O . MET A 1 87 ? -8.984 14.821 -11.133 1.00 97.69 87 MET A O 1
ATOM 637 N N . ALA A 1 88 ? -7.852 16.647 -10.498 1.00 97.56 88 ALA A N 1
ATOM 638 C CA . ALA A 1 88 ? -8.007 16.428 -9.063 1.00 97.56 88 ALA A CA 1
ATOM 639 C C . ALA A 1 88 ? -9.480 16.492 -8.620 1.00 97.56 88 ALA A C 1
ATOM 641 O O . ALA A 1 88 ? -9.919 15.651 -7.839 1.00 97.56 88 ALA A O 1
ATOM 642 N N . LYS A 1 89 ? -10.263 17.445 -9.149 1.00 98.25 89 LYS A N 1
ATOM 643 C CA . LYS A 1 89 ? -11.715 17.526 -8.895 1.00 98.25 89 LYS A CA 1
ATOM 644 C C . LYS A 1 89 ? -12.465 16.330 -9.466 1.00 98.25 89 LYS A C 1
ATOM 646 O O . LYS A 1 89 ? -13.425 15.861 -8.859 1.00 98.25 89 LYS A O 1
ATOM 651 N N . ASP A 1 90 ? -12.060 15.864 -10.643 1.00 98.44 90 ASP A N 1
ATOM 652 C CA . ASP A 1 90 ? -12.673 14.704 -11.281 1.00 98.44 90 ASP A CA 1
ATOM 653 C C . ASP A 1 90 ? -12.386 13.436 -10.459 1.00 98.44 90 ASP A C 1
ATOM 655 O O . ASP A 1 90 ? -13.330 12.740 -10.084 1.00 98.44 90 ASP A O 1
ATOM 659 N N . LEU A 1 91 ? -11.128 13.233 -10.044 1.00 98.00 91 LEU A N 1
ATOM 660 C CA . LEU A 1 91 ? -10.735 12.164 -9.124 1.00 98.00 91 LEU A CA 1
ATOM 661 C C . LEU A 1 91 ? -11.522 12.232 -7.809 1.00 98.00 91 LEU A C 1
ATOM 663 O O . LEU A 1 91 ? -12.013 11.210 -7.346 1.00 98.00 91 LEU A O 1
ATOM 667 N N . GLU A 1 92 ? -11.660 13.409 -7.196 1.00 98.38 92 GLU A N 1
ATOM 668 C CA . GLU A 1 92 ? -12.395 13.560 -5.935 1.00 98.38 92 GLU A CA 1
ATOM 669 C C . GLU A 1 92 ? -13.852 13.087 -6.056 1.00 98.38 92 GLU A C 1
ATOM 671 O O . GLU A 1 92 ? -14.349 12.403 -5.161 1.00 98.38 92 GLU A O 1
ATOM 676 N N . ARG A 1 93 ? -14.525 13.389 -7.174 1.00 98.56 93 ARG A N 1
ATOM 677 C CA . ARG A 1 93 ? -15.889 12.899 -7.428 1.00 98.56 93 ARG A CA 1
ATOM 678 C C . ARG A 1 93 ? -15.921 11.383 -7.597 1.00 98.56 93 ARG A C 1
ATOM 680 O O . ARG A 1 93 ? -16.761 10.737 -6.979 1.00 98.56 93 ARG A O 1
ATOM 687 N N . ASP A 1 94 ? -14.986 10.814 -8.351 1.00 98.62 94 ASP A N 1
ATOM 688 C CA . ASP A 1 94 ? -14.915 9.361 -8.545 1.00 98.62 94 ASP A CA 1
ATOM 689 C C . ASP A 1 94 ? -14.607 8.621 -7.232 1.00 98.62 94 ASP A C 1
ATOM 691 O O . ASP A 1 94 ? -15.138 7.538 -6.983 1.00 98.62 94 ASP A O 1
ATOM 695 N N . LEU A 1 95 ? -13.801 9.218 -6.347 1.00 98.38 95 LEU A N 1
ATOM 696 C CA . LEU A 1 95 ? -13.562 8.684 -5.006 1.00 98.38 95 LEU A CA 1
ATOM 697 C C . LEU A 1 95 ? -14.832 8.722 -4.148 1.00 98.38 95 LEU A C 1
ATOM 699 O O . LEU A 1 95 ? -15.132 7.730 -3.491 1.00 98.38 95 LEU A O 1
ATOM 703 N N . GLN A 1 96 ? -15.609 9.809 -4.186 1.00 98.62 96 GLN A N 1
ATOM 704 C CA . GLN A 1 96 ? -16.903 9.886 -3.489 1.00 98.62 96 GLN A CA 1
ATOM 705 C C . GLN A 1 96 ? -17.913 8.864 -4.033 1.00 98.62 96 GLN A C 1
ATOM 707 O O . GLN A 1 96 ? -18.718 8.308 -3.280 1.00 98.62 96 GLN A O 1
ATOM 712 N N . ASP A 1 97 ? -17.890 8.598 -5.337 1.00 98.44 97 ASP A N 1
ATOM 713 C CA . ASP A 1 97 ? -18.727 7.575 -5.964 1.00 98.44 97 ASP A CA 1
ATOM 714 C C . ASP A 1 97 ? -18.320 6.172 -5.498 1.00 98.44 97 ASP A C 1
ATOM 716 O O . ASP A 1 97 ? -19.178 5.403 -5.059 1.00 98.44 97 ASP A O 1
ATOM 720 N N . LEU A 1 98 ? -17.016 5.881 -5.477 1.00 98.56 98 LEU A N 1
ATOM 721 C CA . LEU A 1 98 ? -16.451 4.633 -4.957 1.00 98.56 98 LEU A CA 1
ATOM 722 C C . LEU A 1 98 ? -16.794 4.421 -3.474 1.00 98.56 98 LEU A C 1
ATOM 724 O O . LEU A 1 98 ? -17.224 3.328 -3.092 1.00 98.56 98 LEU A O 1
ATOM 728 N N . GLU A 1 99 ? -16.649 5.453 -2.637 1.00 98.62 99 GLU A N 1
ATOM 729 C CA . GLU A 1 99 ? -17.019 5.419 -1.215 1.00 98.62 99 GLU A CA 1
ATOM 730 C C . GLU A 1 99 ? -18.490 5.039 -1.023 1.00 98.62 99 GLU A C 1
ATOM 732 O O . GLU A 1 99 ? -18.806 4.157 -0.218 1.00 98.62 99 GLU A O 1
ATOM 737 N N . ARG A 1 100 ? -19.392 5.665 -1.792 1.00 98.56 100 ARG A N 1
ATOM 738 C CA . ARG A 1 100 ? -20.832 5.378 -1.748 1.00 98.56 100 ARG A CA 1
ATOM 739 C C . ARG A 1 100 ? -21.159 3.978 -2.251 1.00 98.56 100 ARG A C 1
ATOM 741 O O . ARG A 1 100 ? -21.989 3.309 -1.641 1.00 98.56 100 ARG A O 1
ATOM 748 N N . GLU A 1 101 ? -20.526 3.538 -3.335 1.00 98.25 101 GLU A N 1
ATOM 749 C CA . GLU A 1 101 ? -20.762 2.217 -3.922 1.00 98.25 101 GLU A CA 1
ATOM 750 C C . GLU A 1 101 ? -20.323 1.086 -2.984 1.00 98.25 101 GLU A C 1
ATOM 752 O O . GLU A 1 101 ? -21.029 0.085 -2.848 1.00 98.25 101 GLU A O 1
ATOM 757 N N . CYS A 1 102 ? -19.175 1.243 -2.321 1.00 98.31 102 CYS A N 1
ATOM 758 C CA . CYS A 1 102 ? -18.606 0.203 -1.464 1.00 98.31 102 CYS A CA 1
ATOM 759 C C . CYS A 1 102 ? -18.998 0.335 0.018 1.00 98.31 102 CYS A C 1
ATOM 761 O O . CYS A 1 102 ? -18.773 -0.599 0.789 1.00 98.31 102 CYS A O 1
ATOM 763 N N . GLY A 1 103 ? -19.572 1.466 0.440 1.00 98.12 103 GLY A N 1
ATOM 764 C CA . GLY A 1 103 ? -19.870 1.730 1.851 1.00 98.12 103 GLY A CA 1
ATOM 765 C C . GLY A 1 103 ? -18.605 1.871 2.706 1.00 98.12 103 GLY A C 1
ATOM 766 O O . GLY A 1 103 ? -18.555 1.393 3.840 1.00 98.12 103 GLY A O 1
ATOM 767 N N . VAL A 1 104 ? -17.569 2.497 2.150 1.00 98.69 104 VAL A N 1
ATOM 768 C CA . VAL A 1 104 ? -16.253 2.693 2.783 1.00 98.69 104 VAL A CA 1
ATOM 769 C C . VAL A 1 104 ? -15.900 4.178 2.831 1.00 98.69 104 VAL A C 1
ATOM 771 O O . VAL A 1 104 ? -16.641 5.012 2.316 1.00 98.69 104 VAL A O 1
ATOM 774 N N . ARG A 1 105 ? -14.759 4.517 3.435 1.00 98.62 105 ARG A N 1
ATOM 775 C CA . ARG A 1 105 ? -14.128 5.833 3.283 1.00 98.62 105 ARG A CA 1
ATOM 776 C C . ARG A 1 105 ? -12.746 5.676 2.675 1.00 98.62 105 ARG A C 1
ATOM 778 O O . ARG A 1 105 ? -12.034 4.732 3.017 1.00 98.62 105 ARG A O 1
ATOM 785 N N . VAL A 1 106 ? -12.377 6.597 1.799 1.00 98.50 106 VAL A N 1
ATOM 786 C CA . VAL A 1 106 ? -11.065 6.699 1.172 1.00 98.50 106 VAL A CA 1
ATOM 787 C C . VAL A 1 106 ? -10.361 7.923 1.733 1.00 98.50 106 VAL A C 1
ATOM 789 O O . VAL A 1 106 ? -10.871 9.039 1.731 1.00 98.50 106 VAL A O 1
ATOM 792 N N . HIS A 1 107 ? -9.137 7.717 2.187 1.00 98.00 107 HIS A N 1
ATOM 793 C CA . HIS A 1 107 ? -8.299 8.747 2.771 1.00 98.00 107 HIS A CA 1
ATOM 794 C C . HIS A 1 107 ? -7.079 8.944 1.889 1.00 98.00 107 HIS A C 1
ATOM 796 O O . HIS A 1 107 ? -6.373 7.988 1.552 1.00 98.00 107 HIS A O 1
ATOM 802 N N . GLN A 1 108 ? -6.811 10.194 1.535 1.00 96.62 108 GLN A N 1
ATOM 803 C CA . GLN A 1 108 ? -5.616 10.563 0.789 1.00 96.62 108 GLN A CA 1
ATOM 804 C C . GLN A 1 108 ? -4.526 10.994 1.766 1.00 96.62 108 GLN A C 1
ATOM 806 O O . GLN A 1 108 ? -4.709 11.926 2.549 1.00 96.62 108 GLN A O 1
ATOM 811 N N . ALA A 1 109 ? -3.391 10.307 1.712 1.00 94.75 109 ALA A N 1
ATOM 812 C CA . ALA A 1 109 ? -2.199 10.644 2.467 1.00 94.75 109 ALA A CA 1
ATOM 813 C C . ALA A 1 109 ? -1.040 10.973 1.513 1.00 94.75 109 ALA A C 1
ATOM 815 O O . ALA A 1 109 ? -1.194 11.032 0.290 1.00 94.75 109 ALA A O 1
ATOM 816 N N . GLU A 1 110 ? 0.130 11.236 2.080 1.00 92.19 110 GLU A N 1
ATOM 817 C CA . GLU A 1 110 ? 1.292 11.704 1.324 1.00 92.19 110 GLU A CA 1
ATOM 818 C C . GLU A 1 110 ? 1.997 10.554 0.593 1.00 92.19 110 GLU A C 1
ATOM 820 O O . GLU A 1 110 ? 2.444 10.717 -0.542 1.00 92.19 110 GLU A O 1
ATOM 825 N N . THR A 1 111 ? 2.038 9.372 1.220 1.00 94.94 111 THR A N 1
ATOM 826 C CA . THR A 1 111 ? 2.708 8.172 0.684 1.00 94.94 111 THR A CA 1
ATOM 827 C C . THR A 1 111 ? 1.742 7.084 0.211 1.00 94.94 111 THR A C 1
ATOM 829 O O . THR A 1 111 ? 2.146 6.095 -0.404 1.00 94.94 111 THR A O 1
ATOM 832 N N . MET A 1 112 ? 0.444 7.245 0.470 1.00 96.69 112 MET A N 1
ATOM 833 C CA . MET A 1 112 ? -0.569 6.256 0.111 1.00 96.69 112 MET A CA 1
ATOM 834 C C . MET A 1 112 ? -1.956 6.873 -0.030 1.00 96.69 112 MET A C 1
ATOM 836 O O . MET A 1 112 ? -2.216 7.977 0.446 1.00 96.69 112 MET A O 1
ATOM 840 N N . LEU A 1 113 ? -2.864 6.113 -0.627 1.00 98.00 113 LEU A N 1
ATOM 841 C CA . LEU A 1 113 ? -4.281 6.193 -0.309 1.00 98.00 113 LEU A CA 1
ATOM 842 C C . LEU A 1 113 ? -4.624 4.992 0.561 1.00 98.00 113 LEU A C 1
ATOM 844 O O . LEU A 1 113 ? -4.049 3.915 0.392 1.00 98.00 113 LEU A O 1
ATOM 848 N N . TRP A 1 114 ? -5.570 5.146 1.473 1.00 97.88 114 TRP A N 1
ATOM 849 C CA . TRP A 1 114 ? -6.048 4.023 2.265 1.00 97.88 114 TRP A CA 1
ATOM 850 C C . TRP A 1 114 ? -7.555 4.058 2.425 1.00 97.88 114 TRP A C 1
ATOM 852 O O . TRP A 1 114 ? -8.191 5.099 2.301 1.00 97.88 114 TRP A O 1
ATOM 862 N N . VAL A 1 115 ? -8.120 2.880 2.635 1.00 98.50 115 VAL A N 1
ATOM 863 C CA . VAL A 1 115 ? -9.553 2.639 2.697 1.00 98.50 115 VAL A CA 1
ATOM 864 C C . VAL A 1 115 ? -9.875 2.054 4.057 1.00 98.50 115 VAL A C 1
ATOM 866 O O . VAL A 1 115 ? -9.157 1.163 4.520 1.00 98.50 115 VAL A O 1
ATOM 869 N N . ASP A 1 116 ? -10.960 2.514 4.677 1.00 98.56 116 ASP A N 1
ATOM 870 C CA . ASP A 1 116 ? -11.514 1.870 5.861 1.00 98.56 116 ASP A CA 1
ATOM 871 C C . ASP A 1 116 ? -13.034 1.698 5.829 1.00 98.56 116 ASP A C 1
ATOM 873 O O . ASP A 1 116 ? -13.789 2.491 5.265 1.00 98.56 116 ASP A O 1
ATOM 877 N N . GLY A 1 117 ? -13.513 0.637 6.471 1.00 98.19 117 GLY A N 1
ATOM 878 C CA . GLY A 1 117 ? -14.910 0.213 6.410 1.00 98.19 117 GLY A CA 1
ATOM 879 C C . GLY A 1 117 ? -15.276 -0.723 7.554 1.00 98.19 117 GLY A C 1
ATOM 880 O O . GLY A 1 117 ? -14.405 -1.213 8.269 1.00 98.19 117 GLY A O 1
ATOM 881 N N . ALA A 1 118 ? -16.575 -0.935 7.757 1.00 97.56 118 ALA A N 1
ATOM 882 C CA . ALA A 1 118 ? -17.060 -1.909 8.737 1.00 97.56 118 ALA A CA 1
ATOM 883 C C . ALA A 1 118 ? -16.918 -3.358 8.235 1.00 97.56 118 ALA A C 1
ATOM 885 O O . ALA A 1 118 ? -16.817 -4.277 9.039 1.00 97.56 118 ALA A O 1
ATOM 886 N N . ASP A 1 119 ? -16.900 -3.548 6.913 1.00 97.62 119 ASP A N 1
ATOM 887 C CA . ASP A 1 119 ? -16.855 -4.850 6.255 1.00 97.62 119 ASP A CA 1
ATOM 888 C C . ASP A 1 119 ? -15.548 -5.035 5.470 1.00 97.62 119 ASP A C 1
ATOM 890 O O . ASP A 1 119 ? -15.121 -4.147 4.725 1.00 97.62 119 ASP 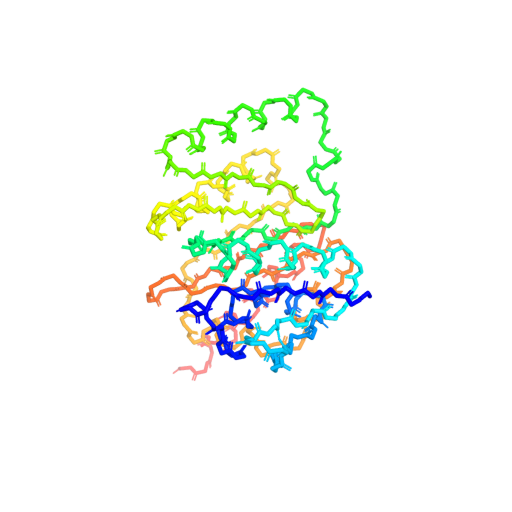A O 1
ATOM 894 N N . ALA A 1 120 ? -14.897 -6.185 5.655 1.00 96.50 120 ALA A N 1
ATOM 895 C CA . ALA A 1 120 ? -13.599 -6.469 5.049 1.00 96.50 120 ALA A CA 1
ATOM 896 C C . ALA A 1 120 ? -13.697 -6.703 3.536 1.00 96.50 120 ALA A C 1
ATOM 898 O O . ALA A 1 120 ? -12.817 -6.249 2.800 1.00 96.50 120 ALA A O 1
ATOM 899 N N . ASP A 1 121 ? -14.768 -7.343 3.066 1.00 97.00 121 ASP A N 1
ATOM 900 C CA . ASP A 1 121 ? -14.960 -7.629 1.644 1.00 97.00 121 ASP A CA 1
ATOM 901 C C . ASP A 1 121 ? -15.197 -6.332 0.859 1.00 97.00 121 ASP A C 1
ATOM 903 O O . ASP A 1 121 ? -14.577 -6.115 -0.187 1.00 97.00 121 ASP A O 1
ATOM 907 N N . SER A 1 122 ? -15.999 -5.410 1.404 1.00 98.12 122 SER A N 1
ATOM 908 C CA . SER A 1 122 ? -16.165 -4.053 0.873 1.00 98.12 122 SER A CA 1
ATOM 909 C C . SER A 1 122 ? -14.843 -3.292 0.787 1.00 98.12 122 SER A C 1
ATOM 911 O O . SER A 1 122 ? -14.578 -2.640 -0.222 1.00 98.12 122 SER A O 1
ATOM 913 N N . VAL A 1 123 ? -13.986 -3.379 1.810 1.00 98.25 123 VAL A N 1
ATOM 914 C CA . VAL A 1 123 ? -12.670 -2.716 1.814 1.00 98.25 123 VAL A CA 1
ATOM 915 C C . VAL A 1 123 ? -11.730 -3.317 0.762 1.00 98.25 123 VAL A C 1
ATOM 917 O O . VAL A 1 123 ? -11.041 -2.575 0.058 1.00 98.25 123 VAL A O 1
ATOM 920 N N . VAL A 1 124 ? -11.723 -4.644 0.597 1.00 96.62 124 VAL A N 1
ATOM 921 C CA . VAL A 1 124 ? -10.937 -5.325 -0.447 1.00 96.62 124 VAL A CA 1
ATOM 922 C C . VAL A 1 124 ? -11.421 -4.930 -1.843 1.00 96.62 124 VAL A C 1
ATOM 924 O O . VAL A 1 124 ? -10.597 -4.573 -2.691 1.00 96.62 124 VAL A O 1
ATOM 927 N N . ARG A 1 125 ? -12.740 -4.932 -2.073 1.00 97.50 125 ARG A N 1
ATOM 928 C CA . ARG A 1 125 ? -13.344 -4.491 -3.339 1.00 97.50 125 ARG A CA 1
ATOM 929 C C . ARG A 1 125 ? -12.994 -3.037 -3.645 1.00 97.50 125 ARG A C 1
ATOM 931 O O . ARG A 1 125 ? -12.519 -2.747 -4.741 1.00 97.50 125 ARG A O 1
ATOM 938 N N . ALA A 1 126 ? -13.171 -2.146 -2.673 1.00 98.44 126 ALA A N 1
ATOM 939 C CA . ALA A 1 126 ? -12.858 -0.729 -2.808 1.00 98.44 126 ALA A CA 1
ATOM 940 C C . ALA A 1 126 ? -11.382 -0.492 -3.143 1.00 98.44 126 ALA A C 1
ATOM 942 O O . ALA A 1 126 ? -11.078 0.323 -4.009 1.00 98.44 126 ALA A O 1
ATOM 943 N N . ARG A 1 127 ? -10.453 -1.235 -2.525 1.00 98.19 127 ARG A N 1
ATOM 944 C CA . ARG A 1 127 ? -9.029 -1.181 -2.889 1.00 98.19 127 ARG A CA 1
ATOM 945 C C . ARG A 1 127 ? -8.799 -1.577 -4.352 1.00 98.19 127 ARG A C 1
ATOM 947 O O . ARG A 1 127 ? -7.986 -0.942 -5.021 1.00 98.19 127 ARG A O 1
ATOM 954 N N . GLY A 1 128 ? -9.486 -2.610 -4.843 1.00 97.31 128 GLY A N 1
ATOM 955 C CA . GLY A 1 128 ? -9.429 -3.018 -6.250 1.00 97.31 128 GLY A CA 1
ATOM 956 C C . GLY A 1 128 ? -9.881 -1.896 -7.186 1.00 97.31 128 GLY A C 1
ATOM 957 O O . GLY A 1 128 ? -9.108 -1.462 -8.038 1.00 97.31 128 GLY A O 1
ATOM 958 N N . MET A 1 129 ? -11.075 -1.349 -6.945 1.00 98.31 129 MET A N 1
ATOM 959 C CA . MET A 1 129 ? -11.617 -0.219 -7.712 1.00 98.31 129 MET A CA 1
ATOM 960 C C . MET A 1 129 ? -10.705 1.012 -7.650 1.00 98.31 129 MET A C 1
ATOM 962 O O . MET A 1 129 ? -10.478 1.676 -8.657 1.00 98.31 129 MET A O 1
ATOM 966 N N . LEU A 1 130 ? -10.107 1.290 -6.490 1.00 98.44 130 LEU A N 1
ATOM 967 C CA . LEU A 1 130 ? -9.195 2.416 -6.316 1.00 98.44 130 LEU A CA 1
ATOM 968 C C . LEU A 1 130 ? -7.966 2.298 -7.225 1.00 98.44 130 LEU A C 1
ATOM 970 O O . LEU A 1 130 ? -7.536 3.286 -7.814 1.00 98.44 130 LEU A O 1
ATOM 974 N N . ARG A 1 131 ? -7.412 1.093 -7.395 1.00 98.00 131 ARG A N 1
ATOM 975 C CA . ARG A 1 131 ? -6.299 0.858 -8.329 1.00 98.00 131 ARG A CA 1
ATOM 976 C C . ARG A 1 131 ? -6.694 1.070 -9.786 1.00 98.00 131 ARG A C 1
ATOM 978 O O . ARG A 1 131 ? -5.850 1.495 -10.576 1.00 98.00 131 ARG A O 1
ATOM 985 N N . GLU A 1 132 ? -7.928 0.739 -10.150 1.00 97.81 132 GLU A N 1
ATOM 986 C CA . GLU A 1 132 ? -8.460 0.970 -11.496 1.00 97.81 132 GLU A CA 1
ATOM 987 C C . GLU A 1 132 ? -8.619 2.470 -11.761 1.00 97.81 132 GLU A C 1
ATOM 989 O O . GLU A 1 132 ? -8.103 2.968 -12.761 1.00 97.81 132 GLU A O 1
ATOM 994 N N . VAL A 1 133 ? -9.219 3.204 -10.817 1.00 98.12 133 VAL A N 1
ATOM 995 C CA . VAL A 1 133 ? -9.352 4.669 -10.871 1.00 98.12 133 VAL A CA 1
ATOM 996 C C . VAL A 1 133 ? -7.980 5.335 -11.011 1.00 98.12 133 VAL A C 1
ATOM 998 O O . VAL A 1 133 ? -7.769 6.151 -11.906 1.00 98.12 133 VAL A O 1
ATOM 1001 N N . LEU A 1 134 ? -7.001 4.952 -10.187 1.00 98.00 134 LEU A N 1
ATOM 1002 C CA . LEU A 1 134 ? -5.653 5.532 -10.240 1.00 98.00 134 LEU A CA 1
ATOM 1003 C C . LEU A 1 134 ? -4.940 5.266 -11.576 1.00 98.00 134 LEU A C 1
ATOM 1005 O O . LEU A 1 134 ? -4.277 6.159 -12.104 1.00 98.00 134 LEU A O 1
ATOM 1009 N N . GLN A 1 135 ? -5.095 4.067 -12.148 1.00 97.44 135 GLN A N 1
ATOM 1010 C CA . GLN A 1 135 ? -4.554 3.748 -13.475 1.00 97.44 135 GLN A CA 1
ATOM 1011 C C . GLN A 1 135 ? -5.259 4.506 -14.600 1.00 97.44 135 GLN A C 1
ATOM 1013 O O . GLN A 1 135 ? -4.616 4.821 -15.596 1.00 97.44 135 GLN A O 1
ATOM 1018 N N . PHE A 1 136 ? -6.552 4.805 -14.462 1.00 97.88 136 PHE A N 1
ATOM 1019 C CA . PHE A 1 136 ? -7.282 5.602 -15.443 1.00 97.88 136 PHE A CA 1
ATOM 1020 C C . PHE A 1 136 ? -6.759 7.043 -15.504 1.00 97.88 136 PHE A C 1
ATOM 1022 O O . PHE A 1 136 ? -6.485 7.548 -16.591 1.00 97.88 136 PHE A O 1
ATOM 1029 N N . TYR A 1 137 ? -6.577 7.686 -14.347 1.00 97.81 137 TYR A N 1
ATOM 1030 C CA . TYR A 1 137 ? -6.132 9.082 -14.283 1.00 97.81 137 TYR A CA 1
ATOM 1031 C C . TYR A 1 137 ? -4.647 9.265 -14.580 1.00 97.81 137 TYR A C 1
ATOM 1033 O O . TYR A 1 137 ? -4.249 10.242 -15.209 1.00 97.81 137 TYR A O 1
ATOM 1041 N N . LEU A 1 138 ? -3.812 8.340 -14.111 1.00 97.06 138 LEU A N 1
ATOM 1042 C CA . LEU A 1 138 ? -2.362 8.450 -14.211 1.00 97.06 138 LEU A CA 1
ATOM 1043 C C . LEU A 1 138 ? -1.756 7.140 -14.759 1.00 97.06 138 LEU A C 1
ATOM 1045 O O . LEU A 1 138 ? -0.944 6.499 -14.085 1.00 97.06 138 LEU A O 1
ATOM 1049 N N . PRO A 1 139 ? -2.101 6.737 -16.001 1.00 96.69 139 PRO A N 1
ATOM 1050 C CA . PRO A 1 139 ? -1.652 5.472 -16.602 1.00 96.69 139 PRO A CA 1
ATOM 1051 C C . PRO A 1 139 ? -0.135 5.419 -16.816 1.00 96.69 139 PRO A C 1
ATOM 1053 O O . PRO A 1 139 ? 0.466 4.348 -16.925 1.00 96.69 139 PRO A O 1
ATOM 1056 N N . GLU A 1 140 ? 0.501 6.589 -16.891 1.00 96.06 140 GLU A N 1
ATOM 1057 C CA . GLU A 1 140 ? 1.949 6.710 -17.005 1.00 96.06 140 GLU A CA 1
ATOM 1058 C C . GLU A 1 140 ? 2.676 6.631 -15.659 1.00 96.06 140 GLU A C 1
ATOM 1060 O O . GLU A 1 140 ? 3.889 6.418 -15.650 1.00 96.06 140 GLU A O 1
ATOM 1065 N N . GLU A 1 141 ? 1.959 6.746 -14.539 1.00 96.38 141 GLU A N 1
ATOM 1066 C CA . GLU A 1 141 ? 2.525 6.709 -13.187 1.00 96.38 141 GLU A CA 1
ATOM 1067 C C . GLU A 1 141 ? 2.168 5.424 -12.446 1.00 96.38 141 GLU A C 1
ATOM 1069 O O . GLU A 1 141 ? 2.975 4.965 -11.644 1.00 96.38 141 GLU A O 1
ATOM 1074 N N . PHE A 1 142 ? 1.009 4.817 -12.710 1.00 97.75 142 PHE A N 1
ATOM 1075 C CA . PHE A 1 142 ? 0.561 3.596 -12.041 1.00 97.75 142 PHE A CA 1
ATOM 1076 C C . PHE A 1 142 ? 0.537 2.399 -12.984 1.00 97.75 142 PHE A C 1
ATOM 1078 O O . PHE A 1 142 ? 0.148 2.493 -14.145 1.00 97.75 142 PHE A O 1
ATOM 1085 N N . LEU A 1 143 ? 0.947 1.243 -12.468 1.00 98.06 143 LEU A N 1
ATOM 1086 C CA . LEU A 1 143 ? 0.899 -0.021 -13.187 1.00 98.06 143 LEU A CA 1
ATOM 1087 C C . LEU A 1 143 ? 0.539 -1.158 -12.242 1.00 98.06 143 LEU A C 1
ATOM 1089 O O . LEU A 1 143 ? 1.196 -1.369 -11.222 1.00 98.06 143 LEU A O 1
ATOM 1093 N N . CYS A 1 144 ? -0.470 -1.928 -12.630 1.00 97.69 144 CYS A N 1
ATOM 1094 C CA . CYS A 1 144 ? -0.853 -3.152 -11.954 1.00 97.69 144 CYS A CA 1
ATOM 1095 C C . CYS A 1 144 ? -0.469 -4.370 -12.801 1.00 97.69 144 CYS A C 1
ATOM 1097 O O . CYS A 1 144 ? -0.851 -4.478 -13.965 1.00 97.69 144 CYS A O 1
ATOM 1099 N N . LEU A 1 145 ? 0.285 -5.295 -12.211 1.00 97.69 145 LEU A N 1
ATOM 1100 C CA . LEU A 1 145 ? 0.627 -6.583 -12.807 1.00 97.69 145 LEU A CA 1
ATOM 1101 C C . LEU A 1 145 ? -0.094 -7.685 -12.023 1.00 97.69 145 LEU A C 1
ATOM 1103 O O . LEU A 1 145 ? 0.297 -7.988 -10.897 1.00 97.69 145 LEU A O 1
ATOM 1107 N N . GLY A 1 146 ? -1.150 -8.256 -12.603 1.00 96.75 146 GLY A N 1
ATOM 1108 C CA . GLY A 1 146 ? -1.900 -9.380 -12.027 1.00 96.75 146 GLY A CA 1
ATOM 1109 C C . GLY A 1 146 ? -1.394 -10.751 -12.488 1.00 96.75 146 GLY A C 1
ATOM 1110 O O . GLY A 1 146 ? -0.489 -10.851 -13.320 1.00 96.75 146 GLY A O 1
ATOM 1111 N N . GLY A 1 147 ? -1.995 -11.822 -11.962 1.00 96.19 147 GLY A N 1
ATOM 1112 C CA . GLY A 1 147 ? -1.700 -13.198 -12.384 1.00 96.19 147 GLY A CA 1
ATOM 1113 C C . GLY A 1 147 ? -0.316 -13.704 -11.967 1.00 96.19 147 GLY A C 1
ATOM 1114 O O . GLY A 1 147 ? 0.251 -14.600 -12.602 1.00 96.1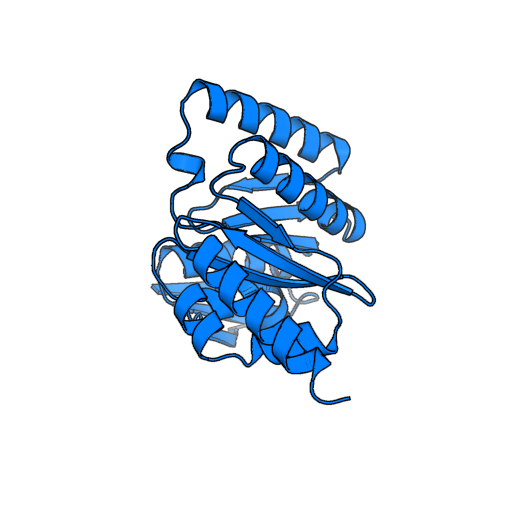9 147 GLY A O 1
ATOM 1115 N N . ILE A 1 148 ? 0.279 -13.118 -10.924 1.00 97.44 148 ILE A N 1
ATOM 1116 C CA . ILE A 1 148 ? 1.612 -13.500 -10.455 1.00 97.44 148 ILE A CA 1
ATOM 1117 C C . ILE A 1 148 ? 1.496 -14.794 -9.655 1.00 97.44 148 ILE A C 1
ATOM 1119 O O . ILE A 1 148 ? 0.794 -14.871 -8.653 1.00 97.44 148 ILE A O 1
ATOM 1123 N N . LYS A 1 149 ? 2.221 -15.839 -10.056 1.00 96.56 149 LYS A N 1
ATOM 1124 C CA . LYS A 1 149 ? 2.245 -17.095 -9.292 1.00 96.56 149 LYS A CA 1
ATOM 1125 C C . LYS A 1 149 ? 2.811 -16.871 -7.890 1.00 96.56 149 LYS A C 1
ATOM 1127 O O . LYS A 1 149 ? 3.816 -16.179 -7.741 1.00 96.56 149 LYS A O 1
ATOM 1132 N N . ALA A 1 150 ? 2.256 -17.563 -6.895 1.00 95.44 150 ALA A N 1
ATOM 1133 C CA . ALA A 1 150 ? 2.723 -17.530 -5.507 1.00 95.44 150 ALA A CA 1
ATOM 1134 C C . ALA A 1 150 ? 4.251 -17.687 -5.358 1.00 95.44 150 ALA A C 1
ATOM 1136 O O . ALA A 1 150 ? 4.881 -16.892 -4.667 1.00 95.44 150 ALA A O 1
ATOM 1137 N N . SER A 1 151 ? 4.859 -18.643 -6.066 1.00 95.31 151 SER A N 1
ATOM 1138 C CA . SER A 1 151 ? 6.309 -18.877 -6.013 1.00 95.31 151 SER A CA 1
ATOM 1139 C C . SER A 1 151 ? 7.141 -17.750 -6.636 1.00 95.31 151 SER A C 1
ATOM 1141 O O . SER A 1 151 ? 8.259 -17.487 -6.197 1.00 95.31 151 SER A O 1
ATOM 1143 N N . LEU A 1 152 ? 6.618 -17.059 -7.656 1.00 97.19 152 LEU A N 1
ATOM 1144 C CA . LEU A 1 152 ? 7.268 -15.873 -8.216 1.00 97.19 152 LEU A CA 1
ATOM 1145 C C . LEU A 1 152 ? 7.145 -14.687 -7.254 1.00 97.19 152 LEU A C 1
ATOM 1147 O O . LEU A 1 152 ? 8.131 -13.987 -7.046 1.00 97.19 152 LEU A O 1
ATOM 1151 N N . LEU A 1 153 ? 5.980 -14.505 -6.628 1.00 96.88 153 LEU A N 1
ATOM 1152 C CA . LEU A 1 153 ? 5.761 -13.461 -5.628 1.00 96.88 153 LEU A CA 1
ATOM 1153 C C . LEU A 1 153 ? 6.726 -13.614 -4.440 1.00 96.88 153 LEU A C 1
ATOM 1155 O O . LEU A 1 153 ? 7.377 -12.652 -4.047 1.00 96.88 153 LEU A O 1
ATOM 1159 N N . GLU A 1 154 ? 6.893 -14.834 -3.924 1.00 95.06 154 GLU A N 1
ATOM 1160 C CA . GLU A 1 154 ? 7.850 -15.145 -2.851 1.00 95.06 154 GLU A CA 1
ATOM 1161 C C . GLU A 1 154 ? 9.293 -14.802 -3.252 1.00 95.06 154 GLU A C 1
ATOM 1163 O O . GLU A 1 154 ? 10.031 -14.200 -2.471 1.00 95.06 154 GLU A O 1
ATOM 1168 N N . ARG A 1 155 ? 9.687 -15.101 -4.497 1.00 96.88 155 ARG A N 1
ATOM 1169 C CA . ARG A 1 155 ? 10.995 -14.694 -5.035 1.00 96.88 155 ARG A CA 1
ATOM 1170 C C . ARG A 1 155 ? 11.131 -13.175 -5.137 1.00 96.88 155 ARG A C 1
ATOM 1172 O O . ARG A 1 155 ? 12.178 -12.647 -4.783 1.00 96.88 155 ARG A O 1
ATOM 1179 N N . MET A 1 156 ? 10.091 -12.480 -5.596 1.00 97.25 156 MET A N 1
ATOM 1180 C CA . MET A 1 156 ? 10.076 -11.018 -5.712 1.00 97.25 156 MET A CA 1
ATOM 1181 C C . MET A 1 156 ? 10.239 -10.335 -4.351 1.00 97.25 156 MET A C 1
ATOM 1183 O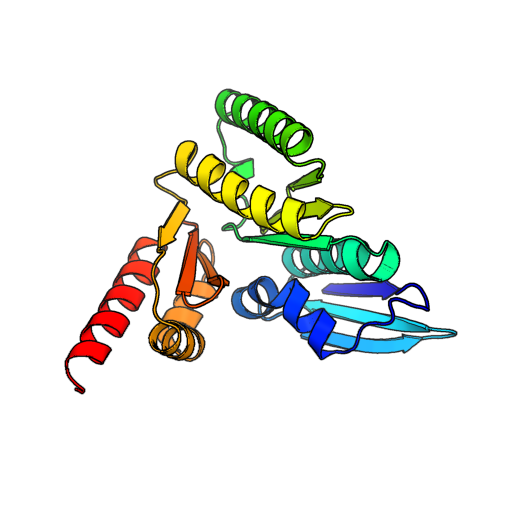 O . MET A 1 156 ? 11.005 -9.383 -4.245 1.00 97.25 156 MET A O 1
ATOM 1187 N N . VAL A 1 157 ? 9.597 -10.853 -3.298 1.00 95.50 157 VAL A N 1
ATOM 1188 C CA . VAL A 1 157 ? 9.744 -10.343 -1.921 1.00 95.50 157 VAL A CA 1
ATOM 1189 C C . VAL A 1 157 ? 11.195 -10.434 -1.432 1.00 95.50 157 VAL A C 1
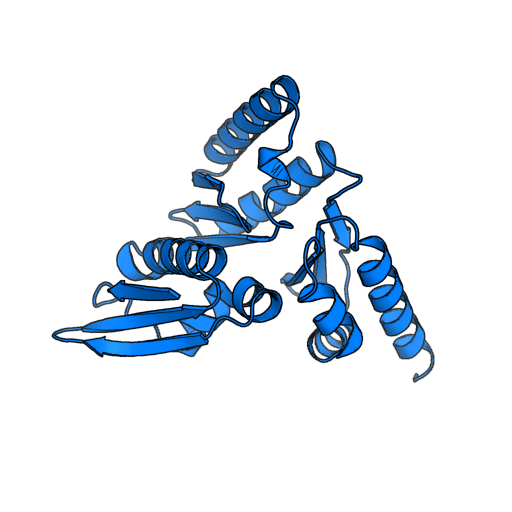ATOM 1191 O O . VAL A 1 157 ? 11.679 -9.537 -0.741 1.00 95.50 157 VAL A O 1
ATOM 1194 N N . GLN A 1 158 ? 11.912 -11.498 -1.800 1.00 96.19 158 GLN A N 1
ATOM 1195 C CA . GLN A 1 158 ? 13.306 -11.702 -1.392 1.00 96.19 158 GLN A CA 1
ATOM 1196 C C . GLN A 1 158 ? 14.320 -10.988 -2.300 1.00 96.19 158 GLN A C 1
ATOM 1198 O O . GLN A 1 158 ? 15.492 -10.845 -1.932 1.00 96.19 158 GLN A O 1
ATOM 1203 N N . ASP A 1 159 ? 13.889 -10.502 -3.465 1.00 97.88 159 ASP A N 1
ATOM 1204 C CA . ASP A 1 159 ? 14.774 -9.932 -4.471 1.00 97.88 159 ASP A CA 1
ATOM 1205 C C . ASP A 1 159 ? 15.416 -8.618 -3.994 1.00 97.88 159 ASP A C 1
ATOM 1207 O O . ASP A 1 159 ? 14.754 -7.602 -3.782 1.00 97.88 159 ASP A O 1
ATOM 1211 N N . GLY A 1 160 ? 16.738 -8.636 -3.802 1.00 96.56 160 GLY A N 1
ATOM 1212 C CA . GLY A 1 160 ? 17.510 -7.463 -3.380 1.00 96.56 160 GLY A CA 1
ATOM 1213 C C . GLY A 1 160 ? 17.394 -6.280 -4.352 1.00 96.56 160 GLY A C 1
ATOM 1214 O O . GLY A 1 160 ? 17.064 -5.182 -3.903 1.00 96.56 160 GLY A O 1
ATOM 1215 N N . PRO A 1 161 ? 17.617 -6.477 -5.667 1.00 97.81 161 PRO A N 1
ATOM 1216 C CA . PRO A 1 161 ? 17.450 -5.423 -6.665 1.00 97.81 161 PRO A CA 1
ATOM 1217 C C . PRO A 1 161 ? 16.052 -4.794 -6.685 1.00 97.81 161 PRO A C 1
ATOM 1219 O O . PRO A 1 161 ? 15.949 -3.570 -6.669 1.00 97.81 161 PRO A O 1
ATOM 1222 N N . LEU A 1 162 ? 14.976 -5.590 -6.662 1.00 97.62 162 LEU A N 1
ATOM 1223 C CA . LEU A 1 162 ? 13.610 -5.061 -6.632 1.00 97.62 162 LEU A CA 1
ATOM 1224 C C . LEU A 1 162 ? 13.343 -4.253 -5.358 1.00 97.62 162 LEU A C 1
ATOM 1226 O O . LEU A 1 162 ? 12.769 -3.171 -5.444 1.00 97.62 162 LEU A O 1
ATOM 1230 N N . ARG A 1 163 ? 13.816 -4.715 -4.192 1.00 95.81 163 ARG A N 1
ATOM 1231 C CA . ARG A 1 163 ? 13.720 -3.949 -2.936 1.00 95.81 163 ARG A CA 1
ATOM 1232 C C . ARG A 1 163 ? 14.502 -2.639 -2.982 1.00 95.81 163 ARG A C 1
ATOM 1234 O O . ARG A 1 163 ? 14.026 -1.636 -2.464 1.00 95.81 163 ARG A O 1
ATOM 1241 N N . ALA A 1 164 ? 15.671 -2.619 -3.621 1.00 95.62 164 ALA A N 1
ATOM 1242 C CA . ALA A 1 164 ? 16.437 -1.387 -3.807 1.00 95.62 164 ALA A CA 1
ATOM 1243 C C . ALA A 1 164 ? 15.694 -0.384 -4.708 1.00 95.62 164 ALA A C 1
ATOM 1245 O O . ALA A 1 164 ? 15.705 0.817 -4.433 1.00 95.62 164 ALA A O 1
ATOM 1246 N N . ILE A 1 165 ? 15.016 -0.868 -5.757 1.00 96.00 165 ILE A N 1
ATOM 1247 C CA . ILE A 1 165 ? 14.149 -0.036 -6.604 1.00 96.00 165 ILE A CA 1
ATOM 1248 C C . ILE A 1 165 ? 12.953 0.480 -5.800 1.00 96.00 165 ILE A C 1
ATOM 1250 O O . ILE A 1 165 ? 12.659 1.669 -5.879 1.00 96.00 165 ILE A O 1
ATOM 1254 N N . ALA A 1 166 ? 12.299 -0.384 -5.017 1.00 94.88 166 ALA A N 1
ATOM 1255 C CA . ALA A 1 166 ? 11.177 -0.013 -4.161 1.00 94.88 166 ALA A CA 1
ATOM 1256 C C . ALA A 1 166 ? 11.579 1.100 -3.188 1.00 94.88 166 ALA A C 1
ATOM 1258 O O . ALA A 1 166 ? 11.002 2.173 -3.235 1.00 94.88 166 ALA A O 1
ATOM 1259 N N . ALA A 1 167 ? 12.659 0.922 -2.424 1.00 92.38 167 ALA A N 1
ATOM 1260 C CA . ALA A 1 167 ? 13.141 1.905 -1.448 1.00 92.38 167 ALA A CA 1
ATOM 1261 C C . ALA A 1 167 ? 13.680 3.217 -2.059 1.00 92.38 167 ALA A C 1
ATOM 1263 O O . ALA A 1 167 ? 14.086 4.125 -1.330 1.00 92.38 167 ALA A O 1
ATOM 1264 N N . SER A 1 168 ? 13.750 3.326 -3.388 1.00 93.50 168 SER A N 1
ATOM 1265 C CA . SER A 1 168 ? 14.255 4.528 -4.042 1.00 93.50 168 SER A CA 1
ATOM 1266 C C . SER A 1 168 ? 13.202 5.643 -4.072 1.00 93.50 168 SER A C 1
ATOM 1268 O O . SER A 1 168 ? 12.031 5.369 -4.338 1.00 93.50 168 SER A O 1
ATOM 1270 N N . PRO A 1 169 ? 13.601 6.918 -3.895 1.00 90.75 169 PRO A N 1
ATOM 1271 C CA . PRO A 1 169 ? 12.678 8.044 -3.996 1.00 90.75 169 PRO A CA 1
ATOM 1272 C C . PRO A 1 169 ? 11.923 8.058 -5.326 1.00 90.75 169 PRO A C 1
ATOM 1274 O O . PRO A 1 169 ? 12.497 7.793 -6.386 1.00 90.75 169 PRO A O 1
ATOM 1277 N N . GLY A 1 170 ? 10.635 8.394 -5.270 1.00 91.25 170 GLY A N 1
ATOM 1278 C CA . GLY A 1 170 ? 9.788 8.462 -6.459 1.00 91.25 170 GLY A CA 1
ATOM 1279 C C . GLY A 1 170 ? 9.413 7.098 -7.046 1.00 91.25 170 GLY A C 1
ATOM 1280 O O . GLY A 1 170 ? 8.979 7.040 -8.189 1.00 91.25 170 GLY A O 1
ATOM 1281 N N . CYS A 1 171 ? 9.581 6.004 -6.312 1.00 95.31 171 CYS A N 1
ATOM 1282 C CA . CYS A 1 171 ? 9.060 4.697 -6.686 1.00 95.31 171 CYS A CA 1
ATOM 1283 C C . CYS A 1 171 ? 8.278 4.136 -5.507 1.00 95.31 171 CYS A C 1
ATOM 1285 O O . CYS A 1 171 ? 8.737 4.277 -4.381 1.00 95.31 171 CYS A O 1
ATOM 1287 N N . ALA A 1 172 ? 7.144 3.492 -5.751 1.00 96.56 172 ALA A N 1
ATOM 1288 C CA . ALA A 1 172 ? 6.502 2.637 -4.767 1.00 96.56 172 ALA A CA 1
ATOM 1289 C C . ALA A 1 172 ? 6.202 1.274 -5.385 1.00 96.56 172 ALA A C 1
ATOM 1291 O O . ALA A 1 172 ? 5.712 1.193 -6.513 1.00 96.56 172 ALA A O 1
ATOM 1292 N N . VAL A 1 173 ? 6.502 0.210 -4.643 1.00 97.56 173 VAL A N 1
ATOM 1293 C CA . VAL A 1 173 ? 6.229 -1.171 -5.053 1.00 97.56 173 VAL A CA 1
ATOM 1294 C C . VAL A 1 173 ? 5.491 -1.873 -3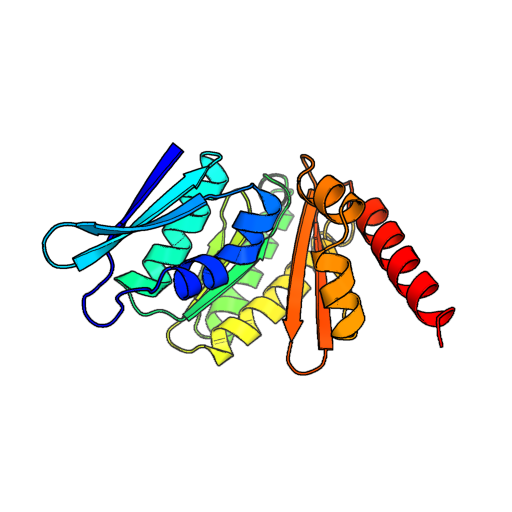.921 1.00 97.56 173 VAL A C 1
ATOM 1296 O O . VAL A 1 173 ? 6.052 -2.068 -2.847 1.00 97.56 173 VAL A O 1
ATOM 1299 N N . ALA A 1 174 ? 4.246 -2.283 -4.164 1.00 97.12 174 ALA A N 1
ATOM 1300 C CA . ALA A 1 174 ? 3.513 -3.169 -3.265 1.00 97.12 174 ALA A CA 1
ATOM 1301 C C . ALA A 1 174 ? 3.348 -4.543 -3.915 1.00 97.12 174 ALA A C 1
ATOM 1303 O O . ALA A 1 174 ? 2.944 -4.656 -5.074 1.00 97.12 174 ALA A O 1
ATOM 1304 N N . LEU A 1 175 ? 3.684 -5.586 -3.161 1.00 96.75 175 LEU A N 1
ATOM 1305 C CA . LEU A 1 175 ? 3.537 -6.978 -3.567 1.00 96.75 175 LEU A CA 1
ATOM 1306 C C . LEU A 1 175 ? 2.469 -7.613 -2.694 1.00 96.75 175 LEU A C 1
ATOM 1308 O O . LEU A 1 175 ? 2.594 -7.620 -1.471 1.00 96.75 175 LEU A O 1
ATOM 1312 N N . GLU A 1 176 ? 1.426 -8.138 -3.318 1.00 94.69 176 GLU A N 1
ATOM 1313 C CA . GLU A 1 176 ? 0.245 -8.599 -2.605 1.00 94.69 176 GLU A CA 1
ATOM 1314 C C . GLU A 1 176 ? -0.192 -9.975 -3.088 1.00 94.69 176 GLU A C 1
ATOM 1316 O O . GLU A 1 176 ? -0.013 -10.333 -4.252 1.00 94.69 176 GLU A O 1
ATOM 1321 N N . ARG A 1 177 ? -0.765 -10.759 -2.174 1.00 93.38 177 ARG A N 1
ATOM 1322 C CA . ARG A 1 177 ? -1.399 -12.038 -2.492 1.00 93.38 177 ARG A CA 1
ATOM 1323 C C . ARG A 1 177 ? -2.910 -11.828 -2.553 1.00 93.38 177 ARG A C 1
ATOM 1325 O O . ARG A 1 177 ? -3.494 -11.288 -1.618 1.00 93.38 177 ARG A O 1
ATOM 1332 N N . GLU A 1 178 ? -3.526 -12.289 -3.633 1.00 88.12 178 GLU A N 1
ATOM 1333 C CA . GLU A 1 178 ? -4.967 -12.241 -3.878 1.00 88.12 178 GLU A CA 1
ATOM 1334 C C . GLU A 1 178 ? -5.440 -13.663 -4.217 1.00 88.12 178 GLU A C 1
ATOM 1336 O O . GLU A 1 178 ? -5.349 -14.146 -5.346 1.00 88.12 178 GLU A O 1
ATOM 1341 N N . GLY A 1 179 ? -5.887 -14.390 -3.189 1.00 88.62 179 GLY A N 1
ATOM 1342 C CA . GLY A 1 179 ? -6.239 -15.803 -3.319 1.00 88.62 179 GLY A CA 1
ATOM 1343 C C . GLY A 1 179 ? -5.031 -16.677 -3.681 1.00 88.62 179 GLY A C 1
ATOM 1344 O O . GLY A 1 179 ? -4.041 -16.717 -2.947 1.00 88.62 179 GLY A O 1
ATOM 1345 N N . ALA A 1 180 ? -5.133 -17.417 -4.790 1.00 90.19 180 ALA A N 1
ATOM 1346 C CA . ALA A 1 180 ? -4.072 -18.300 -5.292 1.00 90.19 180 ALA A CA 1
ATOM 1347 C C . ALA A 1 180 ? -3.021 -17.570 -6.148 1.00 90.19 180 ALA A C 1
ATOM 1349 O O . ALA A 1 180 ? -1.946 -18.118 -6.417 1.00 90.19 180 ALA A O 1
ATOM 1350 N N . GLU A 1 181 ? -3.328 -16.347 -6.572 1.00 93.69 181 GLU A N 1
ATOM 1351 C CA . GLU A 1 181 ? -2.459 -15.511 -7.386 1.00 93.69 181 GLU A CA 1
ATOM 1352 C C . GLU A 1 181 ? -1.958 -14.318 -6.569 1.00 93.69 181 GLU A C 1
ATOM 1354 O O . GLU A 1 181 ? -2.298 -14.115 -5.402 1.00 93.69 181 GLU A O 1
ATOM 1359 N N . GLY A 1 182 ? -1.055 -13.562 -7.165 1.00 95.44 182 GLY A N 1
ATOM 1360 C CA . GLY A 1 182 ? -0.483 -12.359 -6.605 1.00 95.44 182 GLY A CA 1
ATOM 1361 C C . GLY A 1 182 ? -0.558 -11.211 -7.590 1.00 95.44 182 GLY A C 1
ATOM 1362 O O . GLY A 1 182 ? -0.796 -11.386 -8.790 1.00 95.44 182 GLY A O 1
ATOM 1363 N N . LEU A 1 183 ? -0.297 -10.035 -7.049 1.00 97.19 183 LEU A N 1
ATOM 1364 C CA . LEU A 1 183 ? -0.347 -8.768 -7.741 1.00 97.19 183 LEU A CA 1
ATOM 1365 C C . LEU A 1 183 ? 0.885 -7.946 -7.367 1.00 97.19 183 LEU A C 1
ATOM 1367 O O . LEU A 1 183 ? 1.312 -7.932 -6.211 1.00 97.19 183 LEU A O 1
ATOM 1371 N N . ALA A 1 184 ? 1.457 -7.259 -8.352 1.00 97.94 184 ALA A N 1
ATOM 1372 C CA . ALA A 1 184 ? 2.460 -6.229 -8.128 1.00 97.94 184 ALA A CA 1
ATOM 1373 C C . ALA A 1 184 ? 1.892 -4.877 -8.548 1.00 97.94 184 ALA A C 1
ATOM 1375 O O . ALA A 1 184 ? 1.514 -4.670 -9.702 1.00 97.94 184 ALA A O 1
ATOM 1376 N N . TRP A 1 185 ? 1.835 -3.964 -7.591 1.00 98.12 185 TRP A N 1
ATOM 1377 C CA . TRP A 1 185 ? 1.430 -2.584 -7.784 1.00 98.12 185 TRP A CA 1
ATOM 1378 C C . TRP A 1 185 ? 2.667 -1.699 -7.823 1.00 98.12 185 TRP A C 1
ATOM 1380 O O . TRP A 1 185 ? 3.456 -1.700 -6.877 1.00 98.12 185 TRP A O 1
ATOM 1390 N N .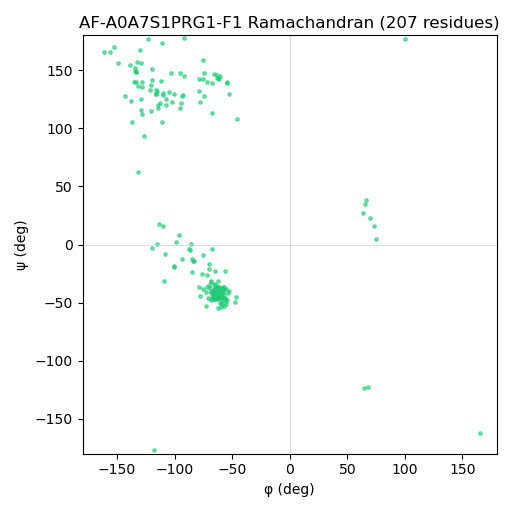 LEU A 1 186 ? 2.840 -0.960 -8.915 1.00 98.25 186 LEU A N 1
ATOM 1391 C CA . LEU A 1 186 ? 3.996 -0.106 -9.159 1.00 98.25 186 LEU A CA 1
ATOM 1392 C C . LEU A 1 186 ? 3.525 1.334 -9.355 1.00 98.25 186 LEU A C 1
ATOM 1394 O O . LEU A 1 186 ? 2.608 1.580 -10.138 1.00 98.25 186 LEU A O 1
ATOM 1398 N N . CYS A 1 187 ? 4.177 2.281 -8.685 1.00 97.88 187 CYS A N 1
ATOM 1399 C CA . CYS A 1 187 ? 3.893 3.705 -8.826 1.00 97.88 187 CYS A CA 1
ATOM 1400 C C . CYS A 1 187 ? 5.178 4.527 -8.996 1.00 97.88 187 CYS A C 1
ATOM 1402 O O . CYS A 1 187 ? 6.165 4.291 -8.298 1.00 97.88 187 CYS A O 1
ATOM 1404 N N . GLY A 1 188 ? 5.139 5.524 -9.880 1.00 96.50 188 GLY A N 1
ATOM 1405 C CA . GLY A 1 188 ? 6.162 6.554 -10.035 1.00 96.50 188 GLY A CA 1
ATOM 1406 C C . GLY A 1 188 ? 7.133 6.333 -11.204 1.00 96.50 188 GLY A C 1
ATOM 1407 O O . GLY A 1 188 ? 7.101 5.297 -11.876 1.00 96.50 188 GLY A O 1
ATOM 1408 N N . PRO A 1 189 ? 8.063 7.278 -11.442 1.00 95.06 189 PRO A N 1
ATOM 1409 C CA . PRO A 1 189 ? 8.975 7.305 -12.592 1.00 95.06 189 PRO A CA 1
ATOM 1410 C C . PRO A 1 189 ? 9.848 6.060 -12.781 1.00 95.06 189 PRO A C 1
ATOM 1412 O O . PRO A 1 189 ? 10.316 5.802 -13.889 1.00 95.06 189 PRO A O 1
ATOM 1415 N N . ARG A 1 190 ? 10.092 5.274 -11.725 1.00 96.50 190 ARG A N 1
ATOM 1416 C CA . ARG A 1 190 ? 10.899 4.042 -11.810 1.00 96.50 190 ARG A CA 1
ATOM 1417 C C . ARG A 1 190 ? 10.066 2.770 -11.977 1.00 96.50 190 ARG A C 1
ATOM 1419 O O . ARG A 1 190 ? 10.634 1.677 -11.977 1.00 96.50 190 ARG A O 1
ATOM 1426 N N . ARG A 1 191 ? 8.749 2.874 -12.196 1.00 96.50 191 ARG A N 1
ATOM 1427 C CA . ARG A 1 191 ? 7.875 1.700 -12.378 1.00 96.50 191 ARG A CA 1
ATOM 1428 C C . ARG A 1 191 ? 8.321 0.787 -13.523 1.00 96.50 191 ARG A C 1
ATOM 1430 O O . ARG A 1 191 ? 8.269 -0.427 -13.377 1.00 96.50 191 ARG A O 1
ATOM 1437 N N . GLU A 1 192 ? 8.833 1.336 -14.628 1.00 97.56 192 GLU A N 1
ATOM 1438 C CA . GLU A 1 192 ? 9.318 0.533 -15.765 1.00 97.56 192 GLU A CA 1
ATOM 1439 C C . GLU A 1 192 ? 10.634 -0.197 -15.451 1.00 97.56 192 GLU A C 1
ATOM 1441 O O . GLU A 1 192 ? 10.944 -1.242 -16.022 1.00 97.56 192 GLU A O 1
ATOM 1446 N N . GLU A 1 193 ? 11.438 0.322 -14.525 1.00 97.94 193 GLU A N 1
ATOM 1447 C CA . GLU A 1 193 ? 12.604 -0.394 -14.011 1.00 97.94 193 GLU A CA 1
ATOM 1448 C C . GLU A 1 193 ? 12.178 -1.565 -13.117 1.00 97.94 193 GLU A C 1
ATOM 1450 O O . GLU A 1 193 ? 12.644 -2.687 -13.321 1.00 97.94 193 GLU A O 1
ATOM 1455 N N . ALA A 1 194 ? 11.234 -1.329 -12.199 1.00 97.94 194 ALA A N 1
ATOM 1456 C CA . ALA A 1 194 ? 10.656 -2.378 -11.362 1.00 97.94 194 ALA A CA 1
ATOM 1457 C C . ALA A 1 194 ? 9.996 -3.476 -12.214 1.00 97.94 194 ALA A C 1
ATOM 1459 O O . ALA A 1 194 ? 10.282 -4.658 -12.025 1.00 97.94 194 ALA A O 1
ATOM 1460 N N . ARG A 1 195 ? 9.196 -3.091 -13.218 1.00 98.38 195 ARG A N 1
ATOM 1461 C CA . ARG A 1 195 ? 8.571 -4.009 -14.177 1.00 98.38 195 ARG A CA 1
ATOM 1462 C C . ARG A 1 195 ? 9.604 -4.881 -14.883 1.00 98.38 195 ARG A C 1
ATOM 1464 O O . ARG A 1 195 ? 9.484 -6.101 -14.855 1.00 98.38 195 ARG A O 1
ATOM 1471 N N . ARG A 1 196 ? 10.658 -4.284 -15.452 1.00 98.50 196 ARG A N 1
ATOM 1472 C CA . ARG A 1 196 ? 11.731 -5.044 -16.118 1.00 98.50 196 ARG A CA 1
ATOM 1473 C C . ARG A 1 196 ? 12.403 -6.041 -15.177 1.00 98.50 196 ARG A C 1
ATOM 1475 O O . ARG A 1 196 ? 12.747 -7.141 -15.607 1.00 98.50 196 ARG A O 1
ATOM 1482 N N . ARG A 1 197 ? 12.580 -5.693 -13.896 1.00 98.38 197 ARG A N 1
ATOM 1483 C CA . ARG A 1 197 ? 13.121 -6.640 -12.911 1.00 98.38 197 ARG A CA 1
ATOM 1484 C C . ARG A 1 197 ? 12.159 -7.801 -12.647 1.00 98.38 197 ARG A C 1
ATOM 1486 O O . ARG A 1 197 ? 12.609 -8.944 -12.582 1.00 98.38 197 ARG A O 1
ATOM 1493 N N . ILE A 1 198 ? 10.862 -7.524 -12.530 1.00 98.31 198 ILE A N 1
ATOM 1494 C CA . ILE A 1 198 ? 9.819 -8.548 -12.366 1.00 98.31 198 ILE A CA 1
ATOM 1495 C C . ILE A 1 198 ? 9.792 -9.491 -13.575 1.00 98.31 198 ILE A C 1
ATOM 1497 O O . ILE A 1 198 ? 9.805 -10.710 -13.399 1.00 98.31 198 ILE A O 1
ATOM 1501 N N . ASP A 1 199 ? 9.850 -8.949 -14.791 1.00 98.31 199 ASP A N 1
ATOM 1502 C CA . ASP A 1 199 ? 9.897 -9.737 -16.026 1.00 98.31 199 ASP A CA 1
ATOM 1503 C C . ASP A 1 199 ? 11.144 -10.639 -16.077 1.00 98.31 199 ASP A C 1
ATOM 1505 O O . ASP A 1 199 ? 11.053 -11.813 -16.446 1.00 98.31 199 ASP A O 1
ATOM 1509 N N . ALA A 1 200 ? 12.305 -10.136 -15.639 1.00 98.12 200 ALA A N 1
ATOM 1510 C CA . ALA A 1 200 ? 13.530 -10.929 -15.534 1.00 98.12 200 ALA A CA 1
ATOM 1511 C C . ALA A 1 200 ? 13.384 -12.092 -14.535 1.00 98.12 200 ALA A C 1
ATOM 1513 O O . ALA A 1 200 ? 13.699 -13.235 -14.868 1.00 98.12 200 ALA A O 1
ATOM 1514 N N . LEU A 1 201 ? 12.828 -11.838 -13.344 1.00 97.69 201 LEU A N 1
ATOM 1515 C CA . LEU A 1 201 ? 12.551 -12.883 -12.349 1.00 97.69 201 LEU A CA 1
ATOM 1516 C C . LEU A 1 201 ? 11.589 -13.948 -12.896 1.00 97.69 201 LEU A C 1
ATOM 1518 O O . LEU A 1 201 ? 11.776 -15.149 -12.655 1.00 97.69 201 LEU A O 1
ATOM 1522 N N . ALA A 1 202 ? 10.575 -13.521 -13.651 1.00 96.75 202 ALA A N 1
ATOM 1523 C CA . ALA A 1 202 ? 9.622 -14.414 -14.294 1.00 96.75 202 ALA A CA 1
ATOM 1524 C C . ALA A 1 202 ? 10.284 -15.287 -15.374 1.00 96.75 202 ALA A C 1
ATOM 1526 O O . ALA A 1 202 ? 9.966 -16.475 -15.469 1.00 96.75 202 ALA A O 1
ATOM 1527 N N . ALA A 1 203 ? 11.214 -14.733 -16.158 1.00 96.62 203 ALA A N 1
ATOM 1528 C CA . ALA A 1 203 ? 11.964 -15.464 -17.179 1.00 96.62 203 ALA A CA 1
ATOM 1529 C C . ALA A 1 203 ? 12.924 -16.500 -16.569 1.00 96.62 203 ALA A C 1
ATOM 1531 O O . ALA A 1 203 ? 12.918 -17.657 -16.989 1.00 96.62 203 ALA A O 1
ATOM 1532 N N . GLU A 1 204 ? 13.676 -16.125 -15.529 1.00 94.50 204 GLU A N 1
ATOM 1533 C CA . GLU A 1 204 ? 14.579 -17.023 -14.789 1.00 94.50 204 GLU A CA 1
ATOM 1534 C C . GLU A 1 204 ? 13.841 -18.263 -14.248 1.00 94.50 204 GLU A C 1
ATOM 1536 O O . GLU A 1 204 ? 14.357 -19.377 -14.293 1.00 94.50 204 GLU A O 1
ATOM 1541 N N . GLY A 1 205 ? 12.597 -18.089 -13.783 1.00 87.50 205 GLY A N 1
ATOM 1542 C CA . GLY A 1 205 ? 11.790 -19.180 -13.229 1.00 87.50 205 GLY A CA 1
ATOM 1543 C C . GLY A 1 205 ? 11.307 -20.208 -14.258 1.00 87.50 205 GLY A C 1
ATOM 1544 O O . GLY A 1 205 ? 10.905 -21.301 -13.872 1.00 87.50 205 GLY A O 1
ATOM 1545 N N . ARG A 1 206 ? 11.333 -19.884 -15.559 1.00 86.06 206 ARG A N 1
ATOM 1546 C CA . ARG A 1 206 ? 10.937 -20.817 -16.629 1.00 86.06 206 ARG A CA 1
ATOM 1547 C C . ARG A 1 206 ? 12.070 -21.744 -17.060 1.00 86.06 206 ARG A C 1
ATOM 1549 O O . ARG A 1 206 ? 11.779 -22.801 -17.599 1.00 86.06 206 ARG A O 1
ATOM 1556 N N . GLY A 1 207 ? 13.326 -21.352 -16.842 1.00 74.38 207 GLY A N 1
ATOM 1557 C CA . GLY A 1 207 ? 14.502 -22.133 -17.245 1.00 74.38 207 GLY A CA 1
ATOM 1558 C C . GLY A 1 207 ? 14.961 -23.182 -16.226 1.00 74.38 207 GLY A C 1
ATOM 1559 O O . GLY A 1 207 ? 15.902 -23.913 -16.509 1.00 74.38 207 GLY A O 1
ATOM 1560 N N . ALA A 1 208 ? 14.340 -23.234 -15.044 1.00 63.28 208 ALA A N 1
ATOM 1561 C CA . ALA A 1 208 ? 14.709 -24.139 -13.951 1.00 63.28 208 ALA A CA 1
ATOM 1562 C C . ALA A 1 208 ? 13.835 -25.411 -13.855 1.00 63.28 208 ALA A C 1
ATOM 1564 O O . ALA A 1 208 ? 14.044 -26.207 -12.941 1.00 63.28 208 ALA A O 1
ATOM 1565 N N . ASN A 1 209 ? 12.877 -25.588 -14.773 1.00 52.81 209 ASN A N 1
ATOM 1566 C CA . ASN A 1 209 ? 12.015 -26.772 -14.904 1.00 52.81 209 ASN A CA 1
ATOM 1567 C C . ASN A 1 209 ? 12.341 -27.524 -16.194 1.00 52.81 209 ASN A C 1
ATOM 1569 O O . ASN A 1 209 ? 12.204 -28.765 -16.186 1.00 52.81 209 ASN A O 1
#

Secondary structure (DSSP, 8-state):
-EEEEEPPGGG---HHHHHHHTHHHHHHH--EEEEEEETTEEEEEEESSHHHHHHHHHHHHHHHTS--EEEEEE--TTTTTTS-HHHHHHHHHHHHHHHHHHT-EEEE-SSEEEEEES-HHHHHHHHHHHHHHHHHH-TTTEEEEEEEEHHHHHHHHH-HHHHHHHTSTT-EEEEEEETTEEEEEEESTTHHHHHHHHHHHHHHTTTT-

Solvent-accessible surface area (backbone atoms only — not comparable to full-atom values): 11050 Å² total; per-residue (Å²): 77,80,41,79,33,66,31,37,78,97,41,54,68,52,59,67,58,54,45,60,76,39,38,56,53,30,70,36,60,63,44,46,76,44,62,43,84,56,91,94,35,45,28,40,36,28,35,28,53,58,66,59,24,50,53,46,44,52,54,50,31,44,33,24,49,64,70,27,29,68,43,77,46,73,36,18,67,50,58,75,78,66,4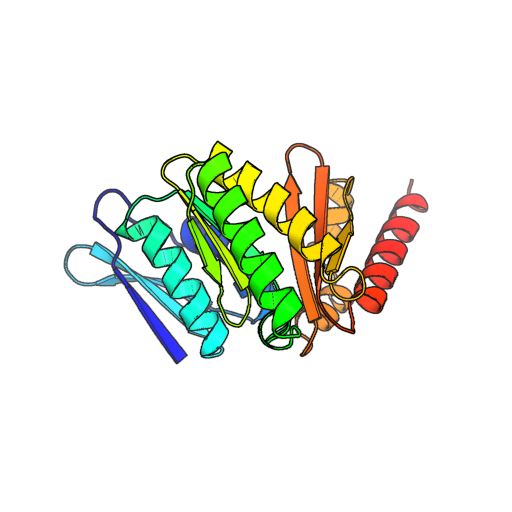5,55,71,69,59,45,55,52,50,51,50,53,49,55,50,48,21,64,75,42,64,40,46,77,45,85,56,61,47,30,37,36,32,39,16,87,43,57,67,38,25,53,51,42,54,53,53,48,54,51,54,46,32,69,79,36,56,88,38,33,47,79,44,69,81,32,48,54,74,57,48,58,50,53,75,69,32,64,69,52,48,55,49,22,52,32,89,50,23,25,51,40,79,47,78,58,87,82,30,17,35,40,40,29,13,24,92,46,32,68,58,48,49,53,52,52,53,48,56,56,53,60,64,64,78,78,114

Radius of gyration: 17.3 Å; Cα contacts (8 Å, |Δi|>4): 383; chains: 1; bounding box: 38×48×48 Å

Nearest PDB structures (foldseek):
  3n89-assembly3_B-2  TM=2.454E-01  e=1.904E-03  Caenorhabditis elegans
  4pww-assembly1_A-2  TM=6.172E-01  e=9.021E-01  synthetic construct
  6b1s-assembly1_B  TM=3.386E-01  e=4.521E-01  Moloney murine leukemia virus
  4wx8-assembly3_C  TM=5.841E-01  e=7.594E+00  Saccharomyces cerevisiae S288C
  6le1-assembly1_A-2  TM=3.270E-01  e=1.700E+00  Homo sapiens

pLDDT: mean 94.2, std 6.3, range [52.81, 98.69]

Mean predicted aligned error: 3.6 Å